Protein AF-A0A3B8I1X8-F1 (afdb_monomer_lite)

Radius of gyration: 19.41 Å; chains: 1; bounding box: 50×25×57 Å

Sequence (187 aa):
VLAAIVTFLIADREDEDAEEFRVRFIDQRFLSNPSVALAQATRETLRMGELARQAFENAIEYFYTREESLAKRGVKLEEIVNHLERQITDYVVTASEKQLSPEDSSQSHLILQSLNDIERIADLSENIIQGADYATEHQVVFSGEAEQELSRMIDLTRQTLESTLLALERKDKILAQKVMAYEERLD

pLDDT: mean 89.99, std 10.75, range [50.34, 98.38]

Structure (mmCIF, N/CA/C/O backbone):
data_AF-A0A3B8I1X8-F1
#
_entry.id   AF-A0A3B8I1X8-F1
#
loop_
_atom_site.group_PDB
_atom_site.id
_atom_site.type_symbol
_atom_site.label_atom_id
_atom_site.label_alt_id
_atom_site.label_comp_id
_atom_site.label_asym_id
_atom_site.label_entity_id
_atom_site.label_seq_id
_atom_site.pdbx_PDB_ins_code
_atom_site.Cartn_x
_atom_site.Cartn_y
_atom_site.Cartn_z
_atom_site.occupancy
_atom_site.B_iso_or_equiv
_atom_site.auth_seq_id
_atom_site.auth_comp_id
_atom_site.auth_asym_id
_atom_site.auth_atom_id
_atom_site.pdbx_PDB_model_num
ATOM 1 N N . VAL A 1 1 ? -23.020 -14.612 -32.860 1.00 65.06 1 VAL A N 1
ATOM 2 C CA . VAL A 1 1 ? -22.056 -15.396 -32.050 1.00 65.06 1 VAL A CA 1
ATOM 3 C C . VAL A 1 1 ? -20.954 -14.496 -31.497 1.00 65.06 1 VAL A C 1
ATOM 5 O O . VAL A 1 1 ? -20.962 -14.297 -30.297 1.00 65.06 1 VAL A O 1
ATOM 8 N N . LEU A 1 2 ? -20.119 -13.845 -32.323 1.00 50.34 2 LEU A N 1
ATOM 9 C CA . LEU A 1 2 ? -19.094 -12.886 -31.850 1.00 50.34 2 LEU A CA 1
ATOM 10 C C . LEU A 1 2 ? -19.652 -11.739 -30.990 1.00 50.34 2 LEU A C 1
ATOM 12 O O . LEU A 1 2 ? -19.122 -11.491 -29.920 1.00 50.34 2 LEU A O 1
ATOM 16 N N . ALA A 1 3 ? -20.760 -11.105 -31.394 1.00 60.03 3 ALA A N 1
ATOM 17 C CA . ALA A 1 3 ? -21.379 -10.039 -30.598 1.00 60.03 3 ALA A CA 1
ATOM 18 C C . ALA A 1 3 ? -21.826 -10.514 -29.201 1.00 60.03 3 ALA A C 1
ATOM 20 O O . ALA A 1 3 ? -21.576 -9.827 -28.228 1.00 60.03 3 ALA A O 1
ATOM 21 N N . ALA A 1 4 ? -22.400 -11.717 -29.084 1.00 72.94 4 ALA A N 1
ATOM 22 C CA . ALA A 1 4 ? -22.827 -12.270 -27.795 1.00 72.94 4 ALA A CA 1
ATOM 23 C C . ALA A 1 4 ? -21.640 -12.666 -26.899 1.00 72.94 4 ALA A C 1
ATOM 25 O O . ALA A 1 4 ? -21.708 -12.487 -25.691 1.00 72.94 4 ALA A O 1
ATOM 26 N N . ILE A 1 5 ? -20.546 -13.159 -27.493 1.00 69.00 5 ILE A N 1
ATOM 27 C CA . ILE A 1 5 ? -19.297 -13.463 -26.776 1.00 69.00 5 ILE A CA 1
ATOM 28 C C . ILE A 1 5 ? -18.652 -12.173 -26.259 1.00 69.00 5 ILE A C 1
ATOM 30 O O . ILE A 1 5 ? -18.224 -12.125 -25.115 1.00 69.00 5 ILE A O 1
ATOM 34 N N . VAL A 1 6 ? -18.626 -11.119 -27.079 1.00 64.25 6 VAL A N 1
ATOM 35 C CA . VAL A 1 6 ? -18.092 -9.807 -26.692 1.00 64.25 6 VAL A CA 1
ATOM 36 C C . VAL A 1 6 ? -18.944 -9.171 -25.592 1.00 64.25 6 VAL A C 1
ATOM 38 O O . VAL A 1 6 ? -18.384 -8.690 -24.617 1.00 64.25 6 VAL A O 1
ATOM 41 N N . THR A 1 7 ? -20.278 -9.218 -25.681 1.00 65.88 7 THR A N 1
ATOM 42 C CA . THR A 1 7 ? -21.153 -8.682 -24.621 1.00 65.88 7 THR A CA 1
ATOM 43 C C . THR A 1 7 ? -21.022 -9.457 -23.310 1.00 65.88 7 THR A C 1
ATOM 45 O O . THR A 1 7 ? -21.036 -8.845 -22.252 1.00 65.88 7 THR A O 1
ATOM 48 N N . PHE A 1 8 ? -20.851 -10.780 -23.367 1.00 67.62 8 PHE A N 1
ATOM 49 C CA . PHE A 1 8 ? -20.658 -11.604 -22.172 1.00 67.62 8 PHE A CA 1
ATOM 50 C C . PHE A 1 8 ? -19.290 -11.358 -21.514 1.00 67.62 8 PHE A C 1
ATOM 52 O O . PHE A 1 8 ? -19.220 -11.147 -20.312 1.00 67.62 8 PHE A O 1
ATOM 59 N N . LEU A 1 9 ? -18.212 -11.297 -22.307 1.00 54.44 9 LEU A N 1
ATOM 60 C CA . LEU A 1 9 ? -16.856 -11.037 -21.802 1.00 54.44 9 LEU A CA 1
ATOM 61 C C . LEU A 1 9 ? -16.665 -9.616 -21.256 1.00 54.44 9 LEU A C 1
ATOM 63 O O . LEU A 1 9 ? -15.842 -9.423 -20.368 1.00 54.44 9 LEU A O 1
ATOM 67 N N . ILE A 1 10 ? -17.367 -8.620 -21.808 1.00 59.97 10 ILE A N 1
ATOM 68 C CA . ILE A 1 10 ? -17.334 -7.248 -21.277 1.00 59.97 10 ILE A CA 1
ATOM 69 C C . ILE A 1 10 ? -18.105 -7.178 -19.955 1.00 59.97 10 ILE A C 1
ATOM 71 O O . ILE A 1 10 ? -17.591 -6.588 -19.013 1.00 59.97 10 ILE A O 1
ATOM 75 N N . ALA A 1 11 ? -19.272 -7.826 -19.861 1.00 55.22 11 ALA A N 1
ATOM 76 C CA . ALA A 1 11 ? -20.064 -7.851 -18.631 1.00 55.22 11 ALA A CA 1
ATOM 77 C C . ALA A 1 11 ? -19.327 -8.540 -17.467 1.00 55.22 11 ALA A C 1
ATOM 79 O O . ALA A 1 11 ? -19.244 -7.957 -16.394 1.00 55.22 11 ALA A O 1
ATOM 80 N N . ASP A 1 12 ? -18.710 -9.709 -17.693 1.00 57.41 12 ASP A N 1
ATOM 81 C CA . ASP A 1 12 ? -17.920 -10.399 -16.653 1.00 57.41 12 ASP A CA 1
ATOM 82 C C . ASP A 1 12 ? -16.756 -9.528 -16.141 1.00 57.41 12 ASP A C 1
ATOM 84 O O . ASP A 1 12 ? -16.473 -9.513 -14.947 1.00 57.41 12 ASP A O 1
ATOM 88 N N . ARG A 1 13 ? -16.096 -8.764 -17.027 1.00 60.72 13 ARG A N 1
ATOM 89 C CA . ARG A 1 13 ? -15.017 -7.843 -16.629 1.00 60.72 13 ARG A CA 1
ATOM 90 C C . ARG A 1 13 ? -15.531 -6.647 -15.835 1.00 60.72 13 ARG A C 1
ATOM 92 O O . ARG A 1 13 ? -14.915 -6.282 -14.845 1.00 60.72 13 ARG A O 1
ATOM 99 N N . GLU A 1 14 ? -16.644 -6.042 -16.248 1.00 60.94 14 GLU A N 1
ATOM 100 C CA . GLU A 1 14 ? -17.261 -4.936 -15.502 1.00 60.94 14 GLU A CA 1
ATOM 101 C C . GLU A 1 14 ? -17.723 -5.382 -14.103 1.00 60.94 14 GLU A C 1
ATOM 103 O O . GLU A 1 14 ? -17.582 -4.623 -13.142 1.00 60.94 14 GLU A O 1
ATOM 108 N N . ASP A 1 15 ? -18.214 -6.617 -13.969 1.00 62.50 15 ASP A N 1
ATOM 109 C CA . ASP A 1 15 ? -18.618 -7.200 -12.687 1.00 62.50 15 ASP A CA 1
ATOM 110 C C . ASP A 1 15 ? -17.412 -7.545 -11.788 1.00 62.50 15 ASP A C 1
ATOM 112 O O . ASP A 1 15 ? -17.445 -7.251 -10.590 1.00 62.50 15 ASP A O 1
ATOM 116 N N . GLU A 1 16 ? -16.330 -8.112 -12.339 1.00 63.78 16 GLU A N 1
ATOM 117 C CA . GLU A 1 16 ? -15.074 -8.347 -11.602 1.00 63.78 16 GLU A CA 1
ATOM 118 C C . GLU A 1 16 ? -14.455 -7.034 -11.111 1.00 63.78 16 GLU A C 1
ATOM 120 O O . GLU A 1 16 ? -14.082 -6.913 -9.941 1.00 63.78 16 GLU A O 1
ATOM 125 N N . ASP A 1 17 ? -14.410 -6.027 -11.982 1.00 63.78 17 ASP A N 1
ATOM 126 C CA . ASP A 1 17 ? -13.908 -4.701 -11.659 1.00 63.78 17 ASP A CA 1
ATOM 127 C C . ASP A 1 17 ? -14.746 -4.071 -10.538 1.00 63.78 17 ASP A C 1
ATOM 129 O O . ASP A 1 17 ? -14.198 -3.632 -9.525 1.00 63.78 17 ASP A O 1
ATOM 133 N N . ALA A 1 18 ? -16.077 -4.105 -10.651 1.00 64.50 18 ALA A N 1
ATOM 134 C CA . ALA A 1 18 ? -16.986 -3.591 -9.629 1.00 64.50 18 ALA A CA 1
ATOM 135 C C . ALA A 1 18 ? -16.853 -4.309 -8.271 1.00 64.50 18 ALA A C 1
ATOM 137 O O . ALA A 1 18 ? -17.056 -3.684 -7.227 1.00 64.50 18 ALA A O 1
ATOM 138 N N . GLU A 1 19 ? -16.513 -5.600 -8.257 1.00 72.69 19 GLU A N 1
ATOM 139 C CA . GLU A 1 19 ? -16.274 -6.372 -7.030 1.00 72.69 19 GLU A CA 1
ATOM 140 C C . GLU A 1 19 ? -14.941 -6.034 -6.343 1.00 72.69 19 GLU A C 1
ATOM 142 O O . GLU A 1 19 ? -14.809 -6.200 -5.125 1.00 72.69 19 GLU A O 1
ATOM 147 N N . GLU A 1 20 ? -13.939 -5.539 -7.070 1.00 75.81 20 GLU A N 1
ATOM 148 C CA . GLU A 1 20 ? -12.689 -5.073 -6.459 1.00 75.81 20 GLU A CA 1
ATOM 149 C C . GLU A 1 20 ? -12.861 -3.735 -5.729 1.00 75.81 20 GLU A C 1
ATOM 151 O O . GLU A 1 20 ? -12.327 -3.586 -4.622 1.00 75.81 20 GLU A O 1
ATOM 156 N N . PHE A 1 21 ? -13.669 -2.826 -6.294 1.00 83.19 21 PHE A N 1
ATOM 157 C CA . PHE A 1 21 ? -14.007 -1.521 -5.707 1.00 83.19 21 PHE A CA 1
ATOM 158 C C . PHE A 1 21 ? -14.839 -1.624 -4.420 1.00 83.19 21 PHE A C 1
ATOM 160 O O . PHE A 1 21 ? -14.838 -0.705 -3.608 1.00 83.19 21 PHE A O 1
ATOM 167 N N . ARG A 1 22 ? -15.561 -2.724 -4.192 1.00 85.12 22 ARG A N 1
ATOM 168 C CA . ARG A 1 22 ? -16.400 -2.880 -2.994 1.00 85.12 22 ARG A CA 1
ATOM 169 C C . ARG A 1 22 ? -15.580 -3.278 -1.779 1.00 85.12 22 ARG A C 1
ATOM 171 O O . ARG A 1 22 ? -14.741 -4.174 -1.860 1.00 85.12 22 ARG A O 1
ATOM 178 N N . VAL A 1 23 ? -15.900 -2.701 -0.622 1.00 90.19 23 VAL A N 1
ATOM 179 C CA . VAL A 1 23 ? -15.467 -3.259 0.667 1.00 90.19 23 VAL A CA 1
ATOM 180 C C . VAL A 1 23 ? -16.021 -4.673 0.858 1.00 90.19 23 VAL A C 1
ATOM 182 O O . VAL A 1 23 ? -17.188 -4.939 0.566 1.00 90.19 23 VAL A O 1
ATOM 185 N N . ARG A 1 24 ? -15.187 -5.591 1.358 1.00 92.62 24 ARG A N 1
ATOM 186 C CA . ARG A 1 24 ? -15.550 -7.014 1.512 1.00 92.62 24 ARG A CA 1
ATOM 187 C C . ARG A 1 24 ? -15.866 -7.407 2.949 1.00 92.62 24 ARG A C 1
ATOM 189 O O . ARG A 1 24 ? -16.636 -8.337 3.181 1.00 92.62 24 ARG A O 1
ATOM 196 N N . PHE A 1 25 ? -15.253 -6.737 3.918 1.00 92.88 25 PHE A N 1
ATOM 197 C CA . PHE A 1 25 ? -15.332 -7.086 5.335 1.00 92.88 25 PHE A CA 1
ATOM 198 C C . PHE A 1 25 ? -16.127 -6.083 6.166 1.00 92.88 25 PHE A C 1
ATOM 200 O O . PHE A 1 25 ? -16.565 -6.436 7.262 1.00 92.88 25 PHE A O 1
ATOM 207 N N . ILE A 1 26 ? -16.307 -4.862 5.663 1.00 93.62 26 ILE A N 1
ATOM 208 C CA . ILE A 1 26 ? -17.011 -3.783 6.356 1.00 93.62 26 ILE A CA 1
ATOM 209 C C . ILE A 1 26 ? -18.526 -3.947 6.229 1.00 93.62 26 ILE A C 1
ATOM 211 O O . ILE A 1 26 ? -19.069 -4.077 5.133 1.00 93.62 26 ILE A O 1
ATOM 215 N N . ASP A 1 27 ? -19.218 -3.866 7.365 1.00 92.75 27 ASP A N 1
ATOM 216 C CA . ASP A 1 27 ? -20.674 -3.834 7.438 1.00 92.75 27 ASP A CA 1
ATOM 217 C C . ASP A 1 27 ? -21.150 -2.734 8.402 1.00 92.75 27 ASP A C 1
ATOM 219 O O . ASP A 1 27 ? -20.817 -2.695 9.593 1.00 92.75 27 ASP A O 1
ATOM 223 N N . GLN A 1 28 ? -21.975 -1.834 7.863 1.00 92.44 28 GLN A N 1
ATOM 224 C CA . GLN A 1 28 ? -22.513 -0.650 8.541 1.00 92.44 28 GLN A CA 1
ATOM 225 C C . GLN A 1 28 ? -23.322 -0.992 9.803 1.00 92.44 28 GLN A C 1
ATOM 227 O O . GLN A 1 28 ? -23.413 -0.188 10.729 1.00 92.44 28 GLN A O 1
ATOM 232 N N . ARG A 1 29 ? -23.875 -2.208 9.898 1.00 93.00 29 ARG A N 1
ATOM 233 C CA . ARG A 1 29 ? -24.662 -2.657 11.060 1.00 93.00 29 ARG A CA 1
ATOM 234 C C . ARG A 1 29 ? -23.836 -2.779 12.340 1.00 93.00 29 ARG A C 1
ATOM 236 O O . ARG A 1 29 ? -24.410 -2.760 13.426 1.00 93.00 29 ARG A O 1
ATOM 243 N N . PHE A 1 30 ? -22.513 -2.897 12.229 1.00 92.56 30 PHE A N 1
ATOM 244 C CA . PHE A 1 30 ? -21.622 -3.034 13.381 1.00 92.56 30 PHE A CA 1
ATOM 245 C C . PHE A 1 30 ? -21.066 -1.706 13.899 1.00 92.56 30 PHE A C 1
ATOM 247 O O . PHE A 1 30 ? -20.400 -1.715 14.929 1.00 92.56 30 PHE A O 1
ATOM 254 N N . LEU A 1 31 ? -21.403 -0.564 13.284 1.00 92.38 31 LEU A N 1
ATOM 255 C CA . LEU A 1 31 ? -20.967 0.766 13.740 1.00 92.38 31 LEU A CA 1
ATOM 256 C C . LEU A 1 31 ? -21.345 1.078 15.197 1.00 92.38 31 LEU A C 1
ATOM 258 O O . LEU A 1 31 ? -20.689 1.874 15.862 1.00 92.38 31 LEU A O 1
ATOM 262 N N . SER A 1 32 ? -22.397 0.448 15.729 1.00 88.81 32 SER A N 1
ATOM 263 C CA . SER A 1 32 ? -22.779 0.597 17.137 1.00 88.81 32 SER A CA 1
ATOM 264 C C . SER A 1 32 ? -21.841 -0.118 18.119 1.00 88.81 32 SER A C 1
ATOM 266 O O . SER A 1 32 ? -21.985 0.072 19.324 1.00 88.81 32 SER A O 1
ATOM 268 N N . ASN A 1 33 ? -20.926 -0.959 17.631 1.00 93.44 33 ASN A N 1
ATOM 269 C CA . ASN A 1 33 ? -19.929 -1.680 18.417 1.00 93.44 33 ASN A CA 1
ATOM 270 C C . ASN A 1 33 ? -18.519 -1.352 17.885 1.00 93.44 33 ASN A C 1
ATOM 272 O O . ASN A 1 33 ? -18.053 -2.021 16.957 1.00 93.44 33 ASN A O 1
ATOM 276 N N . PRO A 1 34 ? -17.836 -0.348 18.467 1.00 92.44 34 PRO A N 1
ATOM 277 C CA . PRO A 1 34 ? -16.559 0.137 17.955 1.00 92.44 34 PRO A CA 1
ATOM 278 C C . PRO A 1 34 ? -15.488 -0.942 17.823 1.00 92.44 34 PRO A C 1
ATOM 280 O O . PRO A 1 34 ? -14.869 -1.044 16.770 1.00 92.44 34 PRO A O 1
ATOM 283 N N . SER A 1 35 ? -15.320 -1.816 18.816 1.00 93.50 35 SER A N 1
ATOM 284 C CA . SER A 1 35 ? -14.288 -2.857 18.761 1.00 93.50 35 SER A CA 1
ATOM 285 C C . SER A 1 35 ? -14.519 -3.845 17.604 1.00 93.50 35 SER A C 1
ATOM 287 O O . SER A 1 35 ? -13.570 -4.289 16.956 1.00 93.50 35 SER A O 1
ATOM 289 N N . VAL A 1 36 ? -15.782 -4.177 17.295 1.00 94.81 36 VAL A N 1
ATOM 290 C CA . VAL A 1 36 ? -16.124 -5.036 16.144 1.00 94.81 36 VAL A CA 1
ATOM 291 C C . VAL A 1 36 ? -15.934 -4.292 14.824 1.00 94.81 36 VAL A C 1
ATOM 293 O O . VAL A 1 36 ? -15.359 -4.856 13.892 1.00 94.81 36 VAL A O 1
ATOM 296 N N . ALA A 1 37 ? -16.372 -3.034 14.746 1.00 95.69 37 ALA A N 1
ATOM 297 C CA . ALA A 1 37 ? -16.181 -2.196 13.567 1.00 95.69 37 ALA A CA 1
ATOM 298 C C . ALA A 1 37 ? -14.686 -2.032 13.238 1.00 95.69 37 ALA A C 1
ATOM 300 O O . ALA A 1 37 ? -14.258 -2.301 12.118 1.00 95.69 37 ALA A O 1
ATOM 301 N N . LEU A 1 38 ? -13.853 -1.705 14.228 1.00 95.75 38 LEU A N 1
ATOM 302 C CA . LEU A 1 38 ? -12.409 -1.558 14.042 1.00 95.75 38 LEU A CA 1
ATOM 303 C C . LEU A 1 38 ? -11.737 -2.871 13.628 1.00 95.75 38 LEU A C 1
ATOM 305 O O . LEU A 1 38 ? -10.814 -2.852 12.818 1.00 95.75 38 LEU A O 1
ATOM 309 N N . ALA A 1 39 ? -12.211 -4.021 14.115 1.00 94.44 39 ALA A N 1
ATOM 310 C CA . ALA A 1 39 ? -11.724 -5.319 13.652 1.00 94.44 39 ALA A CA 1
ATOM 311 C C . ALA A 1 39 ? -12.081 -5.594 12.177 1.00 94.44 39 ALA A C 1
ATOM 313 O O . ALA A 1 39 ? -11.259 -6.153 11.448 1.00 94.44 39 ALA A O 1
ATOM 314 N N . GLN A 1 40 ? -13.274 -5.196 11.716 1.00 96.25 40 GLN A N 1
ATOM 315 C CA . GLN A 1 40 ? -13.645 -5.274 10.296 1.00 96.25 40 GLN A CA 1
ATOM 316 C C . GLN A 1 40 ? -12.791 -4.338 9.441 1.00 96.25 40 GLN A C 1
ATOM 318 O O . GLN A 1 40 ? -12.243 -4.776 8.430 1.00 96.25 40 GLN A O 1
ATOM 323 N N . ALA A 1 41 ? -12.611 -3.094 9.887 1.00 96.88 41 ALA A N 1
ATOM 324 C CA . ALA A 1 41 ? -11.761 -2.118 9.219 1.00 96.88 41 ALA A CA 1
ATOM 325 C C . ALA A 1 41 ? -10.318 -2.624 9.089 1.00 96.88 41 ALA A C 1
ATOM 327 O O . ALA A 1 41 ? -9.769 -2.583 7.999 1.00 96.88 41 ALA A O 1
ATOM 328 N N . THR A 1 42 ? -9.736 -3.218 10.140 1.00 95.69 42 THR A N 1
ATOM 329 C CA . THR A 1 42 ? -8.392 -3.826 10.068 1.00 95.69 42 THR A CA 1
ATOM 330 C C . THR A 1 42 ? -8.287 -4.892 8.973 1.00 95.69 42 THR A C 1
ATOM 332 O O . THR A 1 42 ? -7.287 -4.944 8.260 1.00 95.69 42 THR A O 1
ATOM 335 N N . ARG A 1 43 ? -9.306 -5.745 8.807 1.00 95.62 43 ARG A N 1
ATOM 336 C CA . ARG A 1 43 ? -9.305 -6.761 7.739 1.00 95.62 43 ARG A CA 1
ATOM 337 C C . ARG A 1 43 ? -9.381 -6.132 6.352 1.00 95.62 43 ARG A C 1
ATOM 339 O O . ARG A 1 43 ? -8.749 -6.632 5.426 1.00 95.62 43 ARG A O 1
ATOM 346 N N . GLU A 1 44 ? -10.141 -5.053 6.214 1.00 97.19 44 GLU A N 1
ATOM 347 C CA . GLU A 1 44 ? -10.239 -4.314 4.958 1.00 97.19 44 GLU A CA 1
ATOM 348 C C . GLU A 1 44 ? -8.935 -3.574 4.632 1.00 97.19 44 GLU A C 1
ATOM 350 O O . GLU A 1 44 ? -8.471 -3.643 3.498 1.00 97.19 44 GLU A O 1
ATOM 355 N N . THR A 1 45 ? -8.272 -2.984 5.630 1.00 97.06 45 THR A N 1
ATOM 356 C CA . THR A 1 45 ? -6.939 -2.378 5.491 1.00 97.06 45 THR A CA 1
ATOM 357 C C . THR A 1 45 ? -5.897 -3.396 5.027 1.00 97.06 45 THR A C 1
ATOM 359 O O . THR A 1 45 ? -5.106 -3.096 4.140 1.00 97.06 45 THR A O 1
ATOM 362 N N . LEU A 1 46 ? -5.914 -4.625 5.557 1.00 96.00 46 LEU A N 1
ATOM 363 C CA . LEU A 1 46 ? -5.018 -5.691 5.087 1.00 96.00 46 LEU A CA 1
ATOM 364 C C . LEU A 1 46 ? -5.268 -6.052 3.617 1.00 96.00 46 LEU A C 1
ATOM 366 O O . LEU A 1 46 ? -4.318 -6.269 2.868 1.00 96.00 46 LEU A O 1
ATOM 370 N N . ARG A 1 47 ? -6.536 -6.078 3.182 1.00 95.94 47 ARG A N 1
ATOM 371 C CA . ARG A 1 47 ? -6.872 -6.288 1.766 1.00 95.94 47 ARG A CA 1
ATOM 372 C C . ARG A 1 47 ? -6.370 -5.142 0.893 1.00 95.94 47 ARG A C 1
ATOM 374 O O . ARG A 1 47 ? -5.810 -5.404 -0.165 1.00 95.94 47 ARG A O 1
ATOM 381 N N . MET A 1 48 ? -6.567 -3.901 1.330 1.00 97.44 48 MET A N 1
ATOM 382 C CA . MET A 1 48 ? -6.056 -2.718 0.635 1.00 97.44 48 MET A CA 1
ATOM 383 C C . MET A 1 48 ? -4.527 -2.783 0.501 1.00 97.44 48 MET A C 1
ATOM 385 O O . MET A 1 48 ? -3.998 -2.533 -0.577 1.00 97.44 48 MET A O 1
ATOM 389 N N . GLY A 1 49 ? -3.825 -3.220 1.551 1.00 96.88 49 GLY A N 1
ATOM 390 C CA . GLY A 1 49 ? -2.377 -3.439 1.525 1.00 96.88 49 GLY A CA 1
ATOM 391 C C . GLY A 1 49 ? -1.933 -4.483 0.497 1.00 96.88 49 GLY A C 1
ATOM 392 O O . GLY A 1 49 ? -0.962 -4.271 -0.225 1.00 96.88 49 GLY A O 1
ATOM 393 N N . GLU A 1 50 ? -2.671 -5.585 0.367 1.00 96.31 50 GLU A N 1
ATOM 394 C CA . GLU A 1 50 ? -2.399 -6.596 -0.661 1.00 96.31 50 GLU A CA 1
ATOM 395 C C . GLU A 1 50 ? -2.649 -6.068 -2.085 1.00 96.31 50 GLU A C 1
ATOM 397 O O . GLU A 1 50 ? -1.902 -6.402 -3.003 1.00 96.31 50 GLU A O 1
ATOM 402 N N . LEU A 1 51 ? -3.652 -5.208 -2.284 1.00 96.62 51 LEU A N 1
ATOM 403 C CA . LEU A 1 51 ? -3.885 -4.544 -3.572 1.00 96.62 51 LEU A CA 1
ATOM 404 C C . LEU A 1 51 ? -2.756 -3.565 -3.922 1.00 96.62 51 LEU A C 1
ATOM 406 O O . LEU A 1 51 ? -2.293 -3.563 -5.061 1.00 96.62 51 LEU A O 1
ATOM 410 N N . ALA A 1 52 ? -2.246 -2.805 -2.950 1.00 97.25 52 ALA A N 1
ATOM 411 C CA . ALA A 1 52 ? -1.079 -1.945 -3.156 1.00 97.25 52 ALA A CA 1
ATOM 412 C C . ALA A 1 52 ? 0.190 -2.757 -3.477 1.00 97.25 52 ALA A C 1
ATOM 414 O O . ALA A 1 52 ? 0.961 -2.380 -4.357 1.00 97.25 52 ALA A O 1
ATOM 415 N N . ARG A 1 53 ? 0.380 -3.926 -2.845 1.00 97.31 53 ARG A N 1
ATOM 416 C CA . ARG A 1 53 ? 1.456 -4.865 -3.214 1.00 97.31 53 ARG A CA 1
ATOM 417 C C . ARG A 1 53 ? 1.319 -5.348 -4.657 1.00 97.31 53 ARG A C 1
ATOM 419 O O . ARG A 1 53 ? 2.310 -5.413 -5.376 1.00 97.31 53 ARG A O 1
ATOM 426 N N . GLN A 1 54 ? 0.102 -5.657 -5.102 1.00 97.19 54 GLN A N 1
ATOM 427 C CA . GLN A 1 54 ? -0.148 -6.010 -6.502 1.00 97.19 54 GLN A CA 1
ATOM 428 C C . GLN A 1 54 ? 0.118 -4.841 -7.454 1.00 97.19 54 GLN A C 1
ATOM 430 O O . GLN A 1 54 ? 0.646 -5.079 -8.538 1.00 97.19 54 GLN A O 1
ATOM 435 N N . ALA A 1 55 ? -0.204 -3.603 -7.062 1.00 97.94 55 ALA A N 1
ATOM 436 C CA . ALA A 1 55 ? 0.110 -2.406 -7.843 1.00 97.94 55 ALA A CA 1
ATOM 437 C C . ALA A 1 55 ? 1.624 -2.264 -8.043 1.00 97.94 55 ALA A C 1
ATOM 439 O O . ALA A 1 55 ? 2.071 -2.083 -9.176 1.00 97.94 55 ALA A O 1
ATOM 440 N N . PHE A 1 56 ? 2.401 -2.457 -6.973 1.00 98.31 56 PHE A N 1
ATOM 441 C CA . PHE A 1 56 ? 3.861 -2.455 -7.025 1.00 98.31 56 PHE A CA 1
ATOM 442 C C . PHE A 1 56 ? 4.402 -3.532 -7.972 1.00 98.31 56 PHE A C 1
ATOM 444 O O . PHE A 1 56 ? 5.130 -3.208 -8.907 1.00 98.31 56 PHE A O 1
ATOM 451 N N . GLU A 1 57 ? 4.010 -4.800 -7.807 1.00 98.12 57 GLU A N 1
ATOM 452 C CA . GLU A 1 57 ? 4.489 -5.878 -8.691 1.00 98.12 57 GLU A CA 1
ATOM 453 C C . GLU A 1 57 ? 4.105 -5.647 -10.157 1.00 98.12 57 GLU A C 1
ATOM 455 O O . GLU A 1 57 ? 4.927 -5.839 -11.050 1.00 98.12 57 GLU A O 1
ATOM 460 N N . ASN A 1 58 ? 2.878 -5.184 -10.410 1.00 98.38 58 ASN A N 1
ATOM 461 C CA . ASN A 1 58 ? 2.405 -4.853 -11.750 1.00 98.38 58 ASN A CA 1
ATOM 462 C C . ASN A 1 58 ? 3.228 -3.714 -12.378 1.00 98.38 58 ASN A C 1
ATOM 464 O O . ASN A 1 58 ? 3.572 -3.780 -13.557 1.00 98.38 58 ASN A O 1
ATOM 468 N N . ALA A 1 59 ? 3.568 -2.684 -11.599 1.00 98.38 59 ALA A N 1
ATOM 469 C CA . ALA A 1 59 ? 4.407 -1.582 -12.055 1.00 98.38 59 ALA A CA 1
ATOM 470 C C . ALA A 1 59 ? 5.835 -2.040 -12.383 1.00 98.38 59 ALA A C 1
ATOM 472 O O . ALA A 1 59 ? 6.386 -1.640 -13.409 1.00 98.38 59 ALA A O 1
ATOM 473 N N . ILE A 1 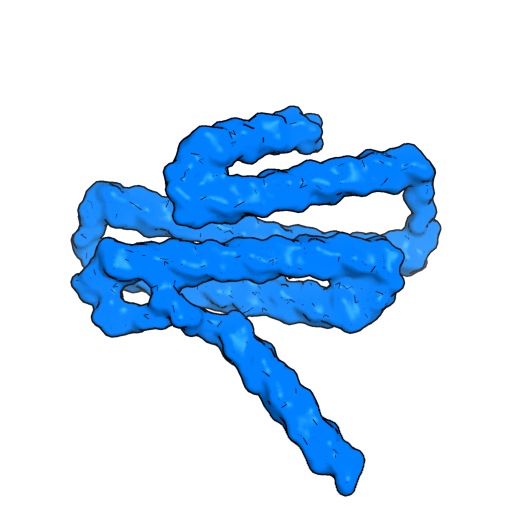60 ? 6.417 -2.924 -11.568 1.00 98.06 60 ILE A N 1
ATOM 474 C CA . ILE A 1 60 ? 7.725 -3.531 -11.847 1.00 98.06 60 ILE A CA 1
ATOM 475 C C . ILE A 1 60 ? 7.674 -4.404 -13.107 1.00 98.06 60 ILE A C 1
ATOM 477 O O . ILE A 1 60 ? 8.567 -4.331 -13.951 1.00 98.06 60 ILE A O 1
ATOM 481 N N . GLU A 1 61 ? 6.625 -5.205 -13.282 1.00 98.06 61 GLU A N 1
ATOM 482 C CA . GLU A 1 61 ? 6.458 -6.020 -14.486 1.00 98.06 61 GLU A CA 1
ATOM 483 C C . GLU A 1 61 ? 6.322 -5.140 -15.735 1.00 98.06 61 GLU A C 1
ATOM 485 O O . GLU A 1 61 ? 6.988 -5.390 -16.745 1.00 98.06 61 GLU A O 1
ATOM 490 N N . TYR A 1 62 ? 5.550 -4.053 -15.656 1.00 98.12 62 TYR A N 1
ATOM 491 C CA . TYR A 1 62 ? 5.479 -3.052 -16.718 1.00 98.12 62 TYR A CA 1
ATOM 492 C C . TYR A 1 62 ? 6.849 -2.422 -16.994 1.00 98.12 62 TYR A C 1
ATOM 494 O O . TYR A 1 62 ? 7.240 -2.291 -18.159 1.00 98.12 62 TYR A O 1
ATOM 502 N N . PHE A 1 63 ? 7.612 -2.109 -15.938 1.00 95.94 63 PHE A N 1
ATOM 503 C CA . PHE A 1 63 ? 8.965 -1.557 -16.015 1.00 95.94 63 PHE A CA 1
ATOM 504 C C . PHE A 1 63 ? 9.960 -2.471 -16.758 1.00 95.94 63 PHE A C 1
ATOM 506 O O . PHE A 1 63 ? 10.920 -1.957 -17.339 1.00 95.94 63 PHE A O 1
ATOM 513 N N . TYR A 1 64 ? 9.711 -3.770 -16.887 1.00 94.19 64 TYR A N 1
ATOM 514 C CA . TYR A 1 64 ? 10.560 -4.644 -17.706 1.00 94.19 64 TYR A CA 1
ATOM 515 C C . TYR A 1 64 ? 9.952 -5.027 -19.056 1.00 94.19 64 TYR A C 1
ATOM 517 O O . TYR A 1 64 ? 10.676 -5.152 -20.043 1.00 94.19 64 TYR A O 1
ATOM 525 N N . THR A 1 65 ? 8.637 -5.221 -19.119 1.00 95.88 65 THR A N 1
ATOM 526 C CA . THR A 1 65 ? 7.970 -5.807 -20.294 1.00 95.88 65 THR A CA 1
ATOM 527 C C . THR A 1 65 ? 7.412 -4.774 -21.265 1.00 95.88 65 THR A C 1
ATOM 529 O O . THR A 1 65 ? 7.286 -5.078 -22.451 1.00 95.88 65 THR A O 1
ATOM 532 N N . ARG A 1 66 ? 7.075 -3.570 -20.777 1.00 95.19 66 ARG A N 1
ATOM 533 C CA . ARG A 1 66 ? 6.324 -2.538 -21.520 1.00 95.19 66 ARG A CA 1
ATOM 534 C C . ARG A 1 66 ? 4.972 -3.041 -22.042 1.00 95.19 66 ARG A C 1
ATOM 536 O O . ARG A 1 66 ? 4.470 -2.552 -23.052 1.00 95.19 66 ARG A O 1
ATOM 543 N N . GLU A 1 67 ? 4.375 -4.041 -21.394 1.00 97.12 67 GLU A N 1
ATOM 544 C CA . GLU A 1 67 ? 3.059 -4.517 -21.805 1.00 97.12 67 GLU A CA 1
ATOM 545 C C . GLU A 1 67 ? 1.974 -3.510 -21.391 1.00 97.12 67 GLU A C 1
ATOM 547 O O . GLU A 1 67 ? 1.627 -3.388 -20.222 1.00 97.12 67 GLU A O 1
ATOM 552 N N . GLU A 1 68 ? 1.390 -2.813 -22.366 1.00 94.94 68 GLU A N 1
ATOM 553 C CA . GLU A 1 68 ? 0.335 -1.793 -22.192 1.00 94.94 68 GLU A CA 1
ATOM 554 C C . GLU A 1 68 ? -0.872 -2.237 -21.341 1.00 94.94 68 GLU A C 1
ATOM 556 O O . GLU A 1 68 ? -1.586 -1.416 -20.761 1.00 94.94 68 GLU A O 1
ATOM 561 N N . SER A 1 69 ? -1.147 -3.544 -21.275 1.00 96.19 69 SER A N 1
ATOM 562 C CA . SER A 1 69 ? -2.205 -4.093 -20.420 1.00 96.19 69 SER A CA 1
ATOM 563 C C . SER A 1 69 ? -1.905 -3.863 -18.929 1.00 96.19 69 SER A C 1
ATOM 565 O O . SER A 1 69 ? -2.825 -3.574 -18.160 1.00 96.19 69 SER A O 1
ATOM 567 N N . LEU A 1 70 ? -0.626 -3.911 -18.540 1.00 97.19 70 LEU A N 1
ATOM 568 C CA . LEU A 1 70 ? -0.151 -3.697 -17.176 1.00 97.19 70 LEU A CA 1
ATOM 569 C C . LEU A 1 70 ? -0.236 -2.221 -16.788 1.00 97.19 70 LEU A C 1
ATOM 571 O O . LEU A 1 70 ? -0.645 -1.929 -15.671 1.00 97.19 70 LEU A O 1
ATOM 575 N N . ALA A 1 71 ? 0.051 -1.284 -17.699 1.00 96.19 71 ALA A N 1
ATOM 576 C CA . ALA A 1 71 ? -0.130 0.145 -17.425 1.00 96.19 71 ALA A CA 1
ATOM 577 C C . ALA A 1 71 ? -1.589 0.459 -17.049 1.00 96.19 71 ALA A C 1
ATOM 579 O O . ALA A 1 71 ? -1.864 1.048 -16.004 1.00 96.19 71 ALA A O 1
ATOM 580 N N . LYS A 1 72 ? -2.543 -0.041 -17.847 1.00 95.88 72 LYS A N 1
ATOM 581 C CA . LYS A 1 72 ? -3.984 0.114 -17.573 1.00 95.88 72 LYS A CA 1
ATOM 582 C C . LYS A 1 72 ? -4.400 -0.536 -16.258 1.00 95.88 72 LYS A C 1
ATOM 584 O O . LYS A 1 72 ? -5.200 0.030 -15.518 1.00 95.88 72 LYS A O 1
ATOM 589 N N . ARG A 1 73 ? -3.863 -1.724 -15.967 1.00 95.94 73 ARG A N 1
ATOM 590 C CA . ARG A 1 73 ? -4.109 -2.411 -14.698 1.00 95.94 73 ARG A CA 1
ATOM 591 C C . ARG A 1 73 ? -3.548 -1.628 -13.510 1.00 95.94 73 ARG A C 1
ATOM 593 O O . ARG A 1 73 ? -4.202 -1.592 -12.477 1.00 95.94 73 ARG A O 1
ATOM 600 N N . GLY A 1 74 ? -2.385 -0.998 -13.660 1.00 96.62 74 GLY A N 1
ATOM 601 C CA . GLY A 1 74 ? -1.759 -0.171 -12.629 1.00 96.62 74 GLY A CA 1
ATOM 602 C C . GLY A 1 74 ? -2.632 1.015 -12.234 1.00 96.62 74 GLY A C 1
ATOM 603 O O . GLY A 1 74 ? -2.943 1.158 -11.057 1.00 96.62 74 GLY A O 1
ATOM 604 N N . VAL A 1 75 ? -3.120 1.775 -13.222 1.00 95.56 75 VAL A N 1
ATOM 605 C CA . VAL A 1 75 ? -4.071 2.883 -12.999 1.00 95.56 75 VAL A CA 1
ATOM 606 C C . VAL A 1 75 ? -5.326 2.388 -12.280 1.00 95.56 75 VAL A C 1
ATOM 608 O O . VAL A 1 75 ? -5.749 2.961 -11.285 1.00 95.56 75 VAL A O 1
ATOM 611 N N . LYS A 1 76 ? -5.895 1.262 -12.723 1.00 95.56 76 LYS A N 1
ATOM 612 C CA . LYS A 1 76 ? -7.079 0.692 -12.073 1.00 95.56 76 LYS A CA 1
ATOM 613 C C . LYS A 1 76 ? -6.816 0.277 -10.617 1.00 95.56 76 LYS A C 1
ATOM 615 O O . LYS A 1 76 ? -7.683 0.452 -9.765 1.00 95.56 76 LYS A O 1
ATOM 620 N N . LEU A 1 77 ? -5.651 -0.301 -10.324 1.00 96.25 77 LEU A N 1
ATOM 621 C CA . LEU A 1 77 ? -5.279 -0.684 -8.959 1.00 96.25 77 LEU A CA 1
ATOM 622 C C . LEU A 1 77 ? -5.137 0.543 -8.050 1.00 96.25 77 LEU A C 1
ATOM 624 O O . LEU A 1 77 ? -5.612 0.488 -6.918 1.00 96.25 77 LEU A O 1
ATOM 628 N N . GLU A 1 78 ? -4.547 1.635 -8.544 1.00 96.75 78 GLU A N 1
ATOM 629 C CA . GLU A 1 78 ? -4.494 2.925 -7.840 1.00 96.75 78 GLU A CA 1
ATOM 630 C C . GLU A 1 78 ? -5.907 3.424 -7.513 1.00 96.75 78 GLU A C 1
ATOM 632 O O . GLU A 1 78 ? -6.218 3.663 -6.343 1.00 96.75 78 GLU A O 1
ATOM 637 N N . GLU A 1 79 ? -6.808 3.435 -8.502 1.00 96.31 79 GLU A N 1
ATOM 638 C CA . GLU A 1 79 ? -8.182 3.911 -8.322 1.00 96.31 79 GLU A CA 1
ATOM 639 C C . GLU A 1 79 ? -8.945 3.084 -7.276 1.00 96.31 79 GLU A C 1
ATOM 641 O O . GLU A 1 79 ? -9.687 3.632 -6.451 1.00 96.31 79 GLU A O 1
ATOM 646 N N . ILE A 1 80 ? -8.761 1.757 -7.286 1.00 96.19 80 ILE A N 1
ATOM 647 C CA . ILE A 1 80 ? -9.356 0.853 -6.296 1.00 96.19 80 ILE A CA 1
ATOM 648 C C . ILE A 1 80 ? -8.795 1.152 -4.904 1.00 96.19 80 ILE A C 1
ATOM 650 O O . ILE A 1 80 ? -9.570 1.280 -3.955 1.00 96.19 80 ILE A O 1
ATOM 654 N N . VAL A 1 81 ? -7.471 1.261 -4.758 1.00 97.62 81 VAL A N 1
ATOM 655 C CA . VAL A 1 81 ? -6.826 1.539 -3.465 1.00 97.62 81 VAL A CA 1
ATOM 656 C C . VAL A 1 81 ? -7.316 2.876 -2.905 1.00 97.62 81 VAL A C 1
ATOM 658 O O . VAL A 1 81 ? -7.761 2.919 -1.758 1.00 97.62 81 VAL A O 1
ATOM 661 N N . ASN A 1 82 ? -7.364 3.920 -3.731 1.00 97.25 82 ASN A N 1
ATOM 662 C CA . ASN A 1 82 ? -7.929 5.225 -3.389 1.00 97.25 82 ASN A CA 1
ATOM 663 C C . ASN A 1 82 ? -9.396 5.159 -2.964 1.00 97.25 82 ASN A C 1
ATOM 665 O O . ASN A 1 82 ? -9.832 5.850 -2.042 1.00 97.25 82 ASN A O 1
ATOM 669 N N . HIS A 1 83 ? -10.200 4.350 -3.650 1.00 96.62 83 HIS A N 1
ATOM 670 C CA . HIS A 1 83 ? -11.598 4.182 -3.282 1.00 96.62 83 HIS A CA 1
ATOM 671 C C . HIS A 1 83 ? -11.744 3.514 -1.909 1.00 96.62 83 HIS A C 1
ATOM 673 O O . HIS A 1 83 ? -12.553 3.952 -1.087 1.00 96.62 83 HIS A O 1
ATOM 679 N N . LEU A 1 84 ? -10.954 2.470 -1.651 1.00 97.56 84 LEU A N 1
ATOM 680 C CA . LEU A 1 84 ? -10.969 1.754 -0.380 1.00 97.56 84 LEU A CA 1
ATOM 681 C C . LEU A 1 84 ? -10.450 2.611 0.770 1.00 97.56 84 LEU A C 1
ATOM 683 O O . LEU A 1 84 ? -11.053 2.571 1.839 1.00 97.56 84 LEU A O 1
ATOM 687 N N . GLU A 1 85 ? -9.412 3.418 0.546 1.00 98.12 85 GLU A N 1
ATOM 688 C CA . GLU A 1 85 ? -8.917 4.413 1.505 1.00 98.12 85 GLU A CA 1
ATOM 689 C C . GLU A 1 85 ? -10.079 5.251 2.048 1.00 98.12 85 GLU A C 1
ATOM 691 O O . GLU A 1 85 ? -10.358 5.220 3.248 1.00 98.12 85 GLU A O 1
ATOM 696 N N . ARG A 1 86 ? -10.852 5.875 1.151 1.00 97.75 86 ARG A N 1
ATOM 697 C CA . ARG A 1 86 ? -11.999 6.714 1.523 1.00 97.75 86 ARG A CA 1
ATOM 698 C C . ARG A 1 86 ? -13.071 5.929 2.271 1.00 97.75 86 ARG A C 1
ATOM 700 O O . ARG A 1 86 ? -13.534 6.371 3.320 1.00 97.75 86 ARG A O 1
ATOM 707 N N . GLN A 1 87 ? -13.459 4.753 1.767 1.00 97.50 87 GLN A N 1
ATOM 708 C CA . GLN A 1 87 ? -14.518 3.952 2.393 1.00 97.50 87 GLN A CA 1
ATOM 709 C C . GLN A 1 87 ? -14.139 3.460 3.794 1.00 97.50 87 GLN A C 1
ATOM 711 O O . GLN A 1 87 ? -14.982 3.452 4.697 1.00 97.50 87 GLN A O 1
ATOM 716 N N . ILE A 1 88 ? -12.886 3.044 3.991 1.00 98.06 88 ILE A N 1
ATOM 717 C CA . ILE A 1 88 ? -12.407 2.583 5.295 1.00 98.06 88 ILE A CA 1
ATOM 718 C C . ILE A 1 88 ? -12.254 3.780 6.240 1.00 98.06 88 ILE A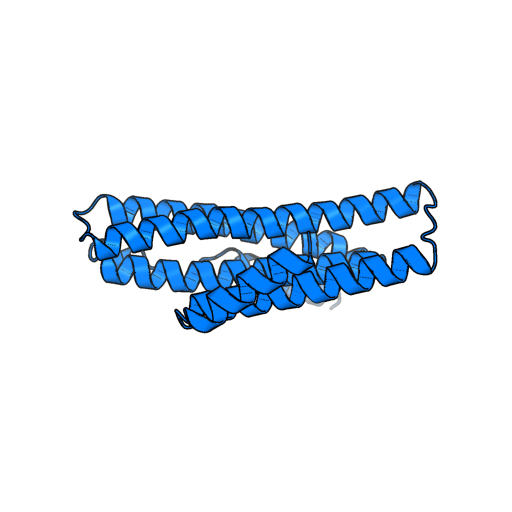 C 1
ATOM 720 O O . ILE A 1 88 ? -12.685 3.684 7.391 1.00 98.06 88 ILE A O 1
ATOM 724 N N . THR A 1 89 ? -11.716 4.909 5.766 1.00 98.00 89 THR A N 1
ATOM 725 C CA . THR A 1 89 ? -11.606 6.155 6.538 1.00 98.00 89 THR A CA 1
ATOM 726 C C . THR A 1 89 ? -12.975 6.602 7.053 1.00 98.00 89 THR A C 1
ATOM 728 O O . THR A 1 89 ? -13.144 6.759 8.265 1.00 98.00 89 THR A O 1
ATOM 731 N N . ASP A 1 90 ? -13.980 6.707 6.180 1.00 97.12 90 ASP A N 1
ATOM 732 C CA . ASP A 1 90 ? -15.346 7.093 6.558 1.00 97.12 90 ASP A CA 1
ATOM 733 C C . ASP A 1 90 ? -15.938 6.144 7.609 1.00 97.12 90 ASP A C 1
ATOM 735 O O . ASP A 1 90 ? -16.543 6.576 8.598 1.00 97.12 90 ASP A O 1
ATOM 739 N N . TYR A 1 91 ? -15.738 4.835 7.434 1.00 97.12 91 TYR A N 1
ATOM 740 C CA . TYR A 1 91 ? -16.229 3.828 8.368 1.00 97.12 91 TYR A CA 1
ATOM 741 C C . TYR A 1 91 ? -15.559 3.930 9.746 1.00 97.12 91 TYR A C 1
ATOM 743 O O . TYR A 1 91 ? -16.244 3.886 10.771 1.00 97.12 91 TYR A O 1
ATOM 751 N N . VAL A 1 92 ? -14.234 4.111 9.793 1.00 96.75 92 VAL A N 1
ATOM 752 C CA . VAL A 1 92 ? -13.473 4.253 11.045 1.00 96.75 92 VAL A CA 1
ATOM 753 C C . VAL A 1 92 ? -13.831 5.551 11.762 1.00 96.75 92 VAL A C 1
ATOM 755 O O . VAL A 1 92 ? -14.026 5.534 12.979 1.00 96.75 92 VAL A O 1
ATOM 758 N N . VAL A 1 93 ? -13.971 6.663 11.036 1.00 95.69 93 VAL A N 1
ATOM 759 C CA . VAL A 1 93 ? -14.403 7.950 11.603 1.00 95.69 93 VAL A CA 1
ATOM 760 C C . VAL A 1 93 ? -15.802 7.821 12.202 1.00 95.69 93 VAL A C 1
ATOM 762 O O . VAL A 1 93 ? -16.002 8.189 13.359 1.00 95.69 93 VAL A O 1
ATOM 765 N N . THR A 1 94 ? -16.739 7.205 11.476 1.00 95.38 94 THR A N 1
ATOM 766 C CA . THR A 1 94 ? -18.114 6.990 11.959 1.00 95.38 94 THR A CA 1
ATOM 767 C C . THR A 1 94 ? -18.145 6.090 13.199 1.00 95.38 94 THR A C 1
ATOM 769 O O . THR A 1 94 ? -18.844 6.380 14.171 1.00 95.38 94 THR A O 1
ATOM 772 N N . ALA A 1 95 ? -17.355 5.011 13.221 1.00 93.56 95 ALA A N 1
ATOM 773 C CA . ALA A 1 95 ? -17.228 4.148 14.398 1.00 93.56 95 ALA A CA 1
ATOM 774 C C . ALA A 1 95 ? -16.634 4.897 15.609 1.00 93.56 95 ALA A C 1
ATOM 776 O O . ALA A 1 95 ? -16.979 4.599 16.756 1.00 93.56 95 ALA A O 1
ATOM 777 N N . SER A 1 96 ? -15.782 5.894 15.350 1.00 90.12 96 SER A N 1
ATOM 778 C CA . SER A 1 96 ? -15.117 6.725 16.360 1.00 90.12 96 SER A CA 1
ATOM 779 C C . SER A 1 96 ? -15.997 7.840 16.935 1.00 90.12 96 SER A C 1
ATOM 781 O O . SER A 1 96 ? -15.618 8.452 17.930 1.00 90.12 96 SER A O 1
ATOM 783 N N . GLU A 1 97 ? -17.187 8.097 16.377 1.00 90.00 97 GLU A N 1
ATOM 784 C CA . GLU A 1 97 ? -18.167 9.024 16.973 1.00 90.00 97 GLU A CA 1
ATOM 785 C C . GLU A 1 97 ? -18.734 8.504 18.304 1.00 90.00 97 GLU A C 1
ATOM 787 O O . GLU A 1 97 ? -19.301 9.255 19.105 1.00 90.00 97 GLU A O 1
ATOM 792 N N . LYS A 1 98 ? -18.619 7.195 18.550 1.00 83.88 98 LYS A N 1
ATOM 793 C CA . LYS A 1 98 ? -18.948 6.579 19.836 1.00 83.88 98 LYS A CA 1
ATOM 794 C C . LYS A 1 98 ? -17.776 6.711 20.803 1.00 83.88 98 LYS A C 1
ATOM 796 O O . LYS A 1 98 ? -16.628 6.871 20.412 1.00 83.88 98 LYS A O 1
ATOM 801 N N . GLN A 1 99 ? -18.067 6.595 22.098 1.00 87.75 99 GLN A N 1
ATOM 802 C CA . GLN A 1 99 ? -17.024 6.581 23.119 1.00 87.75 99 GLN A CA 1
ATOM 803 C C . GLN A 1 99 ? -16.105 5.369 22.900 1.00 87.75 99 GLN A C 1
ATOM 805 O O . GLN A 1 99 ? -16.512 4.233 23.144 1.00 87.75 99 GLN A O 1
ATOM 810 N N . LEU A 1 100 ? -14.879 5.620 22.443 1.00 91.75 100 LEU A N 1
ATOM 811 C CA . LEU A 1 100 ? -13.847 4.598 22.303 1.00 91.75 100 LEU A CA 1
ATOM 812 C C . LEU A 1 100 ? -13.168 4.331 23.648 1.00 91.75 100 LEU A C 1
ATOM 814 O O . LEU A 1 100 ? -12.983 5.247 24.458 1.00 91.75 100 LEU A O 1
ATOM 818 N N . SER A 1 101 ? -12.763 3.081 23.872 1.00 94.75 101 SER A N 1
ATOM 819 C CA . SER A 1 101 ? -11.762 2.785 24.897 1.00 94.75 101 SER A CA 1
ATOM 820 C C . SER A 1 101 ? -10.385 3.313 24.453 1.00 94.75 101 SER A C 1
ATOM 822 O O . SER A 1 101 ? -10.187 3.602 23.268 1.00 94.75 101 SER A O 1
ATOM 824 N N . PRO A 1 102 ? -9.404 3.436 25.365 1.00 94.38 102 PRO A N 1
ATOM 825 C CA . PRO A 1 102 ? -8.031 3.780 24.991 1.00 94.38 102 PRO A CA 1
ATOM 826 C C . PRO A 1 102 ? -7.435 2.832 23.938 1.00 94.38 102 PRO A C 1
ATOM 828 O O . PRO A 1 102 ? -6.732 3.271 23.030 1.00 94.38 102 PRO A O 1
ATOM 831 N N . GLU A 1 103 ? -7.742 1.538 24.033 1.00 93.31 103 GLU A N 1
ATOM 832 C CA . GLU A 1 103 ? -7.291 0.514 23.088 1.00 93.31 103 GLU A CA 1
ATOM 833 C C . GLU A 1 103 ? -7.929 0.703 21.707 1.00 93.31 103 GLU A C 1
ATOM 835 O O . GLU A 1 103 ? -7.214 0.726 20.705 1.00 93.31 103 GLU A O 1
ATOM 840 N N . ASP A 1 104 ? -9.250 0.902 21.656 1.00 93.62 104 ASP A N 1
ATOM 841 C CA . ASP A 1 104 ? -9.980 1.136 20.406 1.00 93.62 104 ASP A CA 1
ATOM 842 C C . ASP A 1 104 ? -9.530 2.444 19.734 1.00 93.62 104 ASP A C 1
ATOM 844 O O . ASP A 1 104 ? -9.337 2.485 18.521 1.00 93.62 104 ASP A O 1
ATOM 848 N N . SER A 1 105 ? -9.268 3.496 20.514 1.00 95.00 105 SER A N 1
ATOM 849 C CA . SER A 1 105 ? -8.712 4.755 20.002 1.00 95.00 105 SER A CA 1
ATOM 850 C C . SER A 1 105 ? -7.308 4.576 19.420 1.00 95.00 105 SER A C 1
ATOM 852 O O . SER A 1 105 ? -6.998 5.127 18.366 1.00 95.00 105 SER A O 1
ATOM 854 N N . SER A 1 106 ? -6.445 3.783 20.059 1.00 93.62 106 SER A N 1
ATOM 855 C CA . SER A 1 106 ? -5.127 3.480 19.492 1.00 93.62 106 SER A CA 1
ATOM 856 C C . SER A 1 106 ? -5.241 2.674 18.197 1.00 93.62 106 SER A C 1
ATOM 858 O O . SER A 1 106 ? -4.454 2.888 17.274 1.00 93.62 106 SER A O 1
ATOM 860 N N . GLN A 1 107 ? -6.197 1.745 18.120 1.00 93.50 107 GLN A N 1
ATOM 861 C CA . GLN A 1 107 ? -6.423 0.936 16.927 1.00 93.50 107 GLN A CA 1
ATOM 862 C C . GLN A 1 107 ? -6.988 1.770 15.771 1.00 93.50 107 GLN A C 1
ATOM 864 O O . GLN A 1 107 ? -6.527 1.606 14.644 1.00 93.50 107 GLN A O 1
ATOM 869 N N . SER A 1 108 ? -7.934 2.679 16.026 1.00 95.75 108 SER A N 1
ATOM 870 C CA . SER A 1 108 ? -8.472 3.571 14.992 1.00 95.75 108 SER A CA 1
ATOM 871 C C . SER A 1 108 ? -7.378 4.458 14.395 1.00 95.75 108 SER A C 1
ATOM 873 O O . SER A 1 108 ? -7.280 4.567 13.176 1.00 95.75 108 SER A O 1
ATOM 875 N N . HIS A 1 109 ? -6.504 5.023 15.235 1.00 94.81 109 HIS A N 1
ATOM 876 C CA . HIS A 1 109 ? -5.363 5.814 14.773 1.00 94.81 109 HIS A CA 1
ATOM 877 C C . HIS A 1 109 ? -4.394 5.000 13.910 1.00 94.81 109 HIS A C 1
ATOM 879 O O . HIS A 1 109 ? -3.998 5.470 12.846 1.00 94.81 109 HIS A O 1
ATOM 885 N N . LEU A 1 110 ? -4.054 3.777 14.332 1.00 92.88 110 LEU A N 1
ATOM 886 C CA . LEU A 1 110 ? -3.171 2.901 13.560 1.00 92.88 110 LEU A CA 1
ATOM 887 C C . LEU A 1 110 ? -3.756 2.572 12.181 1.00 92.88 110 LEU A C 1
ATOM 889 O O . LEU A 1 110 ? -3.025 2.573 11.193 1.00 92.88 110 LEU A O 1
ATOM 893 N N . ILE A 1 111 ? -5.064 2.303 12.112 1.00 95.69 111 ILE A N 1
ATOM 894 C CA . ILE A 1 111 ? -5.748 2.035 10.844 1.00 95.69 111 ILE A CA 1
ATOM 895 C C . ILE A 1 111 ? -5.635 3.251 9.926 1.00 95.69 111 ILE A C 1
ATOM 897 O O . ILE A 1 111 ? -5.135 3.105 8.818 1.00 95.69 111 ILE A O 1
ATOM 901 N N . LEU A 1 112 ? -6.036 4.439 10.390 1.00 96.69 112 LEU A N 1
ATOM 902 C CA . LEU A 1 112 ? -6.032 5.655 9.567 1.00 96.69 112 LEU A CA 1
ATOM 903 C C . LEU A 1 112 ? -4.635 6.006 9.039 1.00 96.69 112 LEU A C 1
ATOM 905 O O . LEU A 1 112 ? -4.502 6.389 7.883 1.00 96.69 112 LEU A O 1
ATOM 909 N N . GLN A 1 113 ? -3.594 5.831 9.857 1.00 95.44 113 GLN A N 1
ATOM 910 C CA . GLN A 1 113 ? -2.218 6.025 9.402 1.00 95.44 113 GLN A CA 1
ATOM 911 C C . GLN A 1 113 ? -1.833 4.999 8.327 1.00 95.44 113 GLN A C 1
ATOM 913 O O . GLN A 1 113 ? -1.328 5.374 7.273 1.00 95.44 113 GLN A O 1
ATOM 918 N N . SER A 1 114 ? -2.143 3.720 8.561 1.00 95.19 114 SER A N 1
ATOM 919 C CA . SER A 1 114 ? -1.831 2.648 7.608 1.00 95.19 114 SER A CA 1
ATOM 920 C C . SER A 1 114 ? -2.523 2.854 6.259 1.00 95.19 114 SER A C 1
ATOM 922 O O . SER A 1 114 ? -1.943 2.532 5.232 1.00 95.19 114 SER A O 1
ATOM 924 N N . LEU A 1 115 ? -3.752 3.384 6.241 1.00 97.44 115 LEU A N 1
ATOM 925 C CA . LEU A 1 115 ? -4.471 3.671 4.995 1.00 97.44 115 LEU A CA 1
ATOM 926 C C . LEU A 1 115 ? -3.710 4.669 4.119 1.00 97.44 115 LEU A C 1
ATOM 928 O O . LEU A 1 115 ? -3.546 4.416 2.929 1.00 97.44 115 LEU A O 1
ATOM 932 N N . ASN A 1 116 ? -3.207 5.755 4.712 1.00 95.50 116 ASN A N 1
ATOM 933 C CA . ASN A 1 116 ? -2.431 6.756 3.983 1.00 95.50 116 ASN A CA 1
ATOM 934 C C . ASN A 1 116 ? -1.104 6.184 3.464 1.00 95.50 116 ASN A C 1
ATOM 936 O O . ASN A 1 116 ? -0.750 6.402 2.310 1.00 95.50 116 ASN A O 1
ATOM 940 N N . ASP A 1 117 ? -0.403 5.401 4.289 1.00 95.75 117 ASP A N 1
ATOM 941 C CA . ASP A 1 117 ? 0.853 4.766 3.883 1.00 95.75 117 ASP A CA 1
ATOM 942 C C . ASP A 1 117 ? 0.637 3.764 2.729 1.00 95.75 117 ASP A C 1
ATOM 944 O O . ASP A 1 117 ? 1.441 3.697 1.800 1.00 95.75 117 ASP A O 1
ATOM 948 N N . ILE A 1 118 ? -0.466 3.006 2.754 1.00 97.31 118 ILE A N 1
ATOM 949 C CA . ILE A 1 118 ? -0.821 2.043 1.701 1.00 97.31 118 ILE A CA 1
ATOM 950 C C . ILE A 1 118 ? -1.220 2.748 0.399 1.00 97.31 118 ILE A C 1
ATOM 952 O O . ILE A 1 118 ? -0.800 2.315 -0.673 1.00 97.31 118 ILE A O 1
ATOM 956 N N . GLU A 1 119 ? -2.015 3.817 0.474 1.00 97.38 119 GLU A N 1
ATOM 957 C CA . GLU A 1 119 ? -2.393 4.618 -0.698 1.00 97.38 119 GLU A CA 1
ATOM 958 C C . GLU A 1 119 ? -1.156 5.195 -1.389 1.00 97.38 119 GLU A C 1
ATOM 960 O O . GLU A 1 119 ? -0.974 5.008 -2.591 1.00 97.38 119 GLU A O 1
ATOM 965 N N . ARG A 1 120 ? -0.215 5.726 -0.606 1.00 97.50 120 ARG A N 1
ATOM 966 C CA . ARG A 1 120 ? 1.051 6.238 -1.125 1.00 97.50 120 ARG A CA 1
ATOM 967 C C . ARG A 1 120 ? 1.883 5.187 -1.865 1.00 97.50 120 ARG A C 1
ATOM 969 O O . ARG A 1 120 ? 2.577 5.522 -2.820 1.00 97.50 120 ARG A O 1
ATOM 976 N N . ILE A 1 121 ? 1.841 3.917 -1.451 1.00 97.44 121 ILE A N 1
ATOM 977 C CA . ILE A 1 121 ? 2.514 2.826 -2.180 1.00 97.44 121 ILE A CA 1
ATOM 978 C C . ILE A 1 121 ? 1.884 2.633 -3.565 1.00 97.44 121 ILE A C 1
ATOM 980 O O . ILE A 1 121 ? 2.611 2.411 -4.537 1.00 97.44 121 ILE A O 1
ATOM 984 N N . ALA A 1 122 ? 0.557 2.718 -3.672 1.00 97.06 122 ALA A N 1
ATOM 985 C CA . ALA A 1 122 ? -0.137 2.596 -4.951 1.00 97.06 122 ALA A CA 1
ATOM 986 C C . ALA A 1 122 ? 0.176 3.782 -5.883 1.00 97.06 122 ALA A C 1
ATOM 988 O O . ALA A 1 122 ? 0.551 3.545 -7.030 1.00 97.06 122 ALA A O 1
ATOM 989 N N . ASP A 1 123 ? 0.156 5.017 -5.374 1.00 97.62 123 ASP A N 1
ATOM 990 C CA . ASP A 1 123 ? 0.553 6.222 -6.126 1.00 97.62 123 ASP A CA 1
ATOM 991 C C . ASP A 1 123 ? 2.015 6.143 -6.611 1.00 97.62 123 ASP A C 1
ATOM 993 O O . ASP A 1 123 ? 2.332 6.346 -7.785 1.00 97.62 123 ASP A O 1
ATOM 997 N N . LEU A 1 124 ? 2.948 5.738 -5.741 1.00 97.69 124 LEU A N 1
ATOM 998 C CA . LEU A 1 124 ? 4.345 5.522 -6.139 1.00 97.69 124 LEU A CA 1
ATOM 999 C C . LEU A 1 124 ? 4.497 4.411 -7.188 1.00 97.69 124 LEU A C 1
ATOM 1001 O O . LEU A 1 124 ? 5.397 4.480 -8.027 1.00 97.69 124 LEU A O 1
ATOM 1005 N N . SER A 1 125 ? 3.618 3.411 -7.178 1.00 98.19 125 SER A N 1
ATOM 1006 C CA . SER A 1 125 ? 3.601 2.365 -8.204 1.00 98.19 125 SER A CA 1
ATOM 1007 C C . SER A 1 125 ? 3.142 2.912 -9.559 1.00 98.19 125 SER A C 1
ATOM 1009 O O . SER A 1 125 ? 3.730 2.569 -10.584 1.00 98.19 125 SER A O 1
ATOM 1011 N N . GLU A 1 126 ? 2.162 3.819 -9.589 1.00 97.12 126 GLU A N 1
ATOM 1012 C CA . GLU A 1 126 ? 1.801 4.543 -10.813 1.00 97.12 126 GLU A CA 1
ATOM 1013 C C . GLU A 1 126 ? 2.970 5.407 -11.319 1.00 97.12 126 GLU A C 1
ATOM 1015 O O . GLU A 1 126 ? 3.295 5.393 -12.508 1.00 97.12 126 GLU A O 1
ATOM 1020 N N . ASN A 1 127 ? 3.688 6.077 -10.416 1.00 97.81 127 ASN A N 1
ATOM 1021 C CA . ASN A 1 127 ? 4.873 6.858 -10.775 1.00 97.81 127 ASN A CA 1
ATOM 1022 C C . ASN A 1 127 ? 5.983 6.000 -11.419 1.00 97.81 127 ASN A C 1
ATOM 1024 O O . ASN A 1 127 ? 6.673 6.470 -12.325 1.00 97.81 127 ASN A O 1
ATOM 1028 N N . ILE A 1 128 ? 6.149 4.733 -11.013 1.00 97.94 128 ILE A N 1
ATOM 1029 C CA . ILE A 1 128 ? 7.078 3.794 -11.674 1.00 97.94 128 ILE A CA 1
ATOM 1030 C C . ILE A 1 128 ? 6.650 3.533 -13.126 1.00 97.94 128 ILE A C 1
ATOM 1032 O O . ILE A 1 128 ? 7.503 3.506 -14.017 1.00 97.94 128 ILE A O 1
ATOM 1036 N N . ILE A 1 129 ? 5.347 3.374 -13.381 1.00 98.00 129 ILE A N 1
ATOM 1037 C CA . ILE A 1 129 ? 4.795 3.186 -14.732 1.00 98.00 129 ILE A CA 1
ATOM 1038 C C . ILE A 1 129 ? 5.089 4.419 -15.592 1.00 98.00 129 ILE A C 1
ATOM 1040 O O . ILE A 1 129 ? 5.680 4.296 -16.665 1.00 98.00 129 ILE A O 1
ATOM 1044 N N . GLN A 1 130 ? 4.788 5.614 -15.083 1.00 97.06 130 GLN A N 1
ATOM 1045 C CA . GLN A 1 130 ? 5.079 6.873 -15.777 1.00 97.06 130 GLN A CA 1
ATOM 1046 C C . GLN A 1 130 ? 6.590 7.059 -16.023 1.00 97.06 130 GLN A C 1
ATOM 1048 O O . GLN A 1 130 ? 7.013 7.523 -17.084 1.00 97.06 130 GLN A O 1
ATOM 1053 N N . GLY A 1 131 ? 7.432 6.648 -15.070 1.00 96.69 131 GLY A N 1
ATOM 1054 C CA . GLY A 1 131 ? 8.888 6.653 -15.214 1.00 96.69 131 GLY A CA 1
ATOM 1055 C C . GLY A 1 131 ? 9.391 5.695 -16.300 1.00 96.69 131 GLY A C 1
ATOM 1056 O O . GLY A 1 131 ? 10.329 6.025 -17.031 1.00 96.69 131 GLY A O 1
ATOM 1057 N N . ALA A 1 132 ? 8.757 4.530 -16.452 1.00 96.12 132 ALA A N 1
ATOM 1058 C CA . ALA A 1 132 ? 9.053 3.580 -17.521 1.00 96.12 132 ALA A CA 1
ATOM 1059 C C . ALA A 1 132 ? 8.702 4.141 -18.911 1.00 96.12 132 ALA A C 1
ATOM 1061 O O . ALA A 1 132 ? 9.476 3.964 -19.862 1.00 96.12 132 ALA A O 1
ATOM 1062 N N . ASP A 1 133 ? 7.579 4.853 -19.023 1.00 96.31 133 ASP A N 1
ATOM 1063 C CA . ASP A 1 133 ? 7.169 5.544 -20.251 1.00 96.31 133 ASP A CA 1
ATOM 1064 C C . ASP A 1 133 ? 8.164 6.636 -20.617 1.00 96.31 133 ASP A C 1
ATOM 1066 O O . ASP A 1 133 ? 8.678 6.666 -21.738 1.00 96.31 133 ASP A O 1
ATOM 1070 N N . TYR A 1 134 ? 8.522 7.467 -19.637 1.00 96.75 134 TYR A N 1
ATOM 1071 C CA . TYR A 1 134 ? 9.520 8.513 -19.804 1.00 96.75 134 TYR A CA 1
ATOM 1072 C C . TYR A 1 134 ? 10.859 7.949 -20.293 1.00 96.75 134 TYR A C 1
ATOM 1074 O O . TYR A 1 134 ? 11.433 8.454 -21.263 1.00 96.75 134 TYR A O 1
ATOM 1082 N N . ALA A 1 135 ? 11.347 6.876 -19.659 1.00 94.25 135 ALA A N 1
ATOM 1083 C CA . ALA A 1 135 ? 12.587 6.211 -20.047 1.00 94.25 135 ALA A CA 1
ATOM 1084 C C . ALA A 1 135 ? 12.535 5.700 -21.495 1.00 94.25 135 ALA A C 1
ATOM 1086 O O . ALA A 1 135 ? 13.523 5.799 -22.225 1.00 94.25 135 ALA A O 1
ATOM 1087 N N . THR A 1 136 ? 11.377 5.199 -21.925 1.00 93.81 136 THR A N 1
ATOM 1088 C CA . THR A 1 136 ? 11.158 4.704 -23.289 1.00 93.81 136 THR A CA 1
ATOM 1089 C C . THR A 1 136 ? 11.144 5.846 -24.302 1.00 93.81 136 THR A C 1
ATOM 1091 O O . THR A 1 136 ? 11.862 5.786 -25.302 1.00 93.81 136 THR A O 1
ATOM 1094 N N . GLU A 1 137 ? 10.383 6.908 -24.031 1.00 96.81 137 GLU A N 1
ATOM 1095 C CA . GLU A 1 137 ? 10.281 8.095 -24.888 1.00 96.81 137 GLU A CA 1
ATOM 1096 C C . GLU A 1 137 ? 11.649 8.761 -25.103 1.00 96.81 137 GLU A C 1
ATOM 1098 O O . GLU A 1 137 ? 11.989 9.165 -26.216 1.00 96.81 137 GLU A O 1
ATOM 1103 N N . HIS A 1 138 ? 12.467 8.809 -24.050 1.00 96.81 138 HIS A N 1
ATOM 1104 C CA . HIS A 1 138 ? 13.767 9.478 -24.057 1.00 96.81 138 HIS A CA 1
ATOM 1105 C C . HIS A 1 138 ? 14.939 8.536 -24.365 1.00 96.81 138 HIS A C 1
ATOM 1107 O O . HIS A 1 138 ? 16.093 8.960 -24.293 1.00 96.81 138 HIS A O 1
ATOM 1113 N N . GLN A 1 139 ? 14.663 7.276 -24.727 1.00 95.25 139 GLN A N 1
ATOM 1114 C CA . GLN A 1 139 ? 15.674 6.264 -25.059 1.00 95.25 139 GLN A CA 1
ATOM 1115 C C . GLN A 1 139 ? 16.744 6.107 -23.966 1.00 95.25 139 GLN A C 1
ATOM 1117 O O . GLN A 1 139 ? 17.936 5.962 -24.249 1.00 95.25 139 GLN A O 1
ATOM 1122 N N . VAL A 1 140 ? 16.319 6.159 -22.704 1.00 93.56 140 VAL A N 1
ATOM 1123 C CA . VAL A 1 140 ? 17.202 5.978 -21.553 1.00 93.56 140 VAL A CA 1
ATOM 1124 C C . VAL A 1 140 ? 17.717 4.542 -21.549 1.00 93.56 140 VAL A C 1
ATOM 1126 O O . VAL A 1 140 ? 16.946 3.586 -21.599 1.00 93.56 140 VAL A O 1
ATOM 1129 N N . VAL A 1 141 ? 19.039 4.396 -21.473 1.00 90.44 141 VAL A N 1
ATOM 1130 C CA . VAL A 1 141 ? 19.710 3.100 -21.359 1.00 90.44 141 VAL A CA 1
ATOM 1131 C C . VAL A 1 141 ? 20.381 3.030 -19.998 1.00 90.44 141 VAL A C 1
ATOM 1133 O O . VAL A 1 141 ? 21.294 3.805 -19.707 1.00 90.44 141 VAL A O 1
ATOM 1136 N N . PHE A 1 142 ? 19.936 2.092 -19.169 1.00 90.00 142 PHE A N 1
ATOM 1137 C CA . PHE A 1 142 ? 20.557 1.830 -17.880 1.00 90.00 142 PHE A CA 1
ATOM 1138 C C . PHE A 1 142 ? 21.883 1.088 -18.075 1.00 90.00 142 PHE A C 1
ATOM 1140 O O . PHE A 1 142 ? 22.023 0.215 -18.936 1.00 90.00 142 PHE A O 1
ATOM 1147 N N . SER A 1 143 ? 22.892 1.452 -17.281 1.00 95.19 143 SER A N 1
ATOM 1148 C CA . SER A 1 143 ? 24.138 0.688 -17.238 1.00 95.19 143 SER A CA 1
ATOM 1149 C C . SER A 1 143 ? 23.895 -0.666 -16.565 1.00 95.19 143 SER A C 1
ATOM 1151 O O . SER A 1 143 ? 22.980 -0.814 -15.760 1.00 95.19 143 SER A O 1
ATOM 1153 N N . GLY A 1 144 ? 24.753 -1.655 -16.833 1.00 94.00 144 GLY A N 1
ATOM 1154 C CA . GLY A 1 144 ? 24.641 -2.956 -16.160 1.00 94.00 144 GLY A CA 1
ATOM 1155 C C . GLY A 1 144 ? 24.759 -2.864 -14.632 1.00 94.00 144 GLY A C 1
ATOM 1156 O O . GLY A 1 144 ? 24.144 -3.651 -13.924 1.00 94.00 144 GLY A O 1
ATOM 1157 N N . GLU A 1 145 ? 25.512 -1.887 -14.120 1.00 95.00 145 GLU A N 1
ATOM 1158 C CA . GLU A 1 145 ? 25.595 -1.597 -12.683 1.00 95.00 145 GLU A CA 1
ATOM 1159 C C . GLU A 1 145 ? 24.287 -0.992 -12.152 1.00 95.00 145 GLU A C 1
ATOM 1161 O O . GLU A 1 145 ? 23.794 -1.427 -11.114 1.00 95.00 145 GLU A O 1
ATOM 1166 N N . ALA A 1 146 ? 23.681 -0.057 -12.893 1.00 92.56 146 ALA A N 1
ATOM 1167 C CA . ALA A 1 146 ? 22.400 0.545 -12.527 1.00 92.56 146 ALA A CA 1
ATOM 1168 C C . ALA A 1 146 ? 21.261 -0.488 -12.506 1.00 92.56 146 ALA A C 1
ATOM 1170 O O . ALA A 1 146 ? 20.470 -0.494 -11.571 1.00 92.56 146 ALA A O 1
ATOM 1171 N N . GLU A 1 147 ? 21.214 -1.402 -13.479 1.00 92.69 147 GLU A N 1
ATOM 1172 C CA . GLU A 1 147 ? 20.242 -2.508 -13.506 1.00 92.69 147 GLU A CA 1
ATOM 1173 C C . GLU A 1 147 ? 20.395 -3.441 -12.291 1.00 92.69 147 GLU A C 1
ATOM 1175 O O . GLU A 1 147 ? 19.410 -3.862 -11.683 1.00 92.69 147 GLU A O 1
ATOM 1180 N N . GLN A 1 148 ? 21.635 -3.745 -11.888 1.00 94.25 148 GLN A N 1
ATOM 1181 C CA . GLN A 1 148 ? 21.904 -4.578 -10.710 1.00 94.25 148 GLN A CA 1
ATOM 1182 C C . GLN A 1 148 ? 21.529 -3.891 -9.395 1.00 94.25 148 GLN A C 1
ATOM 1184 O O . GLN A 1 148 ? 21.087 -4.559 -8.459 1.00 94.25 148 GLN A O 1
ATOM 1189 N N . GLU A 1 149 ? 21.752 -2.583 -9.283 1.00 93.12 149 GLU A N 1
ATOM 1190 C CA . GLU A 1 149 ? 21.316 -1.810 -8.119 1.00 93.12 149 GLU A CA 1
ATOM 1191 C C . GLU A 1 149 ? 19.787 -1.74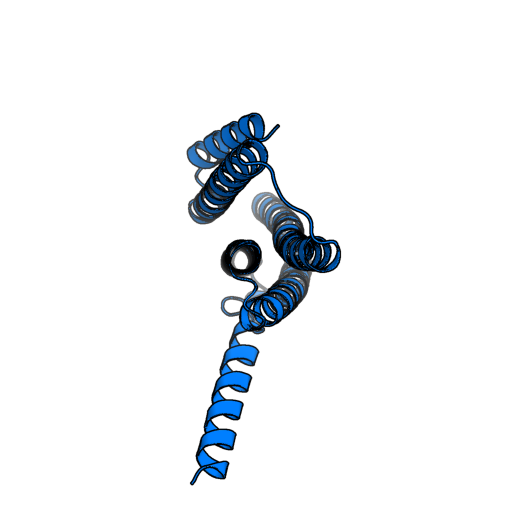3 -8.058 1.00 93.12 149 GLU A C 1
ATOM 1193 O O . GLU A 1 149 ? 19.199 -2.087 -7.035 1.00 93.12 149 GLU A O 1
ATOM 1198 N N . LEU A 1 150 ? 19.136 -1.429 -9.182 1.00 92.50 150 LEU A N 1
ATOM 1199 C CA . LEU A 1 150 ? 17.681 -1.350 -9.272 1.00 92.50 150 LEU A CA 1
ATOM 1200 C C . LEU A 1 150 ? 17.015 -2.680 -8.899 1.00 92.50 150 LEU A C 1
ATOM 1202 O O . LEU A 1 150 ? 16.104 -2.701 -8.074 1.00 92.50 150 LEU A O 1
ATOM 1206 N N . SER A 1 151 ? 17.514 -3.804 -9.425 1.00 93.06 151 SER A N 1
ATOM 1207 C CA . SER A 1 151 ? 17.009 -5.135 -9.065 1.00 93.06 151 SER A CA 1
ATOM 1208 C C . SER A 1 151 ? 17.122 -5.409 -7.562 1.00 93.06 151 SER A C 1
ATOM 1210 O O . SER A 1 151 ? 16.197 -5.963 -6.973 1.00 93.06 151 SER A O 1
ATOM 1212 N N . ARG A 1 152 ? 18.226 -5.002 -6.917 1.00 93.44 152 ARG A N 1
ATOM 1213 C CA . ARG A 1 152 ? 18.400 -5.170 -5.465 1.00 93.44 152 ARG A CA 1
ATOM 1214 C C . ARG A 1 152 ? 17.420 -4.314 -4.667 1.00 93.44 152 ARG A C 1
ATOM 1216 O O . ARG A 1 152 ? 16.848 -4.812 -3.698 1.00 93.44 152 ARG A O 1
ATOM 1223 N N . MET A 1 153 ? 17.205 -3.063 -5.076 1.00 92.81 153 MET A N 1
ATOM 1224 C CA . MET A 1 153 ? 16.238 -2.165 -4.437 1.00 92.81 153 MET A CA 1
ATOM 1225 C C . MET A 1 153 ? 14.804 -2.690 -4.563 1.00 92.81 153 MET A C 1
ATOM 1227 O O . MET A 1 153 ? 14.057 -2.665 -3.584 1.00 92.81 153 MET A O 1
ATOM 1231 N N . ILE A 1 154 ? 14.435 -3.215 -5.736 1.00 94.19 154 ILE A N 1
ATOM 1232 C CA . ILE A 1 154 ? 13.124 -3.832 -5.980 1.00 94.19 154 ILE A CA 1
ATOM 1233 C C . ILE A 1 154 ? 12.925 -5.035 -5.056 1.00 94.19 154 ILE A C 1
ATOM 1235 O O . ILE A 1 154 ? 11.911 -5.121 -4.364 1.00 94.19 154 ILE A O 1
ATOM 1239 N N . ASP A 1 155 ? 13.901 -5.942 -4.996 1.00 93.44 155 ASP A N 1
ATOM 1240 C CA . ASP A 1 155 ? 13.798 -7.154 -4.180 1.00 93.44 155 ASP A CA 1
ATOM 1241 C C . ASP A 1 155 ? 13.729 -6.850 -2.682 1.00 93.44 155 ASP A C 1
ATOM 1243 O O . ASP A 1 155 ? 13.021 -7.538 -1.939 1.00 93.44 155 ASP A O 1
ATOM 1247 N N . LEU A 1 156 ? 14.463 -5.835 -2.220 1.00 92.56 156 LEU A N 1
ATOM 1248 C CA . LEU A 1 156 ? 14.423 -5.409 -0.825 1.00 92.56 156 LEU A CA 1
ATOM 1249 C C . LEU A 1 156 ? 13.085 -4.735 -0.496 1.00 92.56 156 LEU A C 1
ATOM 1251 O O . LEU A 1 156 ? 12.461 -5.097 0.497 1.00 92.56 156 LEU A O 1
ATOM 1255 N N . THR A 1 157 ? 12.593 -3.850 -1.367 1.00 92.94 157 THR A N 1
ATOM 1256 C CA . THR A 1 157 ? 11.269 -3.215 -1.229 1.00 92.94 157 THR A CA 1
ATOM 1257 C C . THR A 1 157 ? 10.148 -4.253 -1.176 1.00 92.94 157 THR A C 1
ATOM 1259 O O . THR A 1 157 ? 9.301 -4.196 -0.283 1.00 92.94 157 THR A O 1
ATOM 1262 N N . ARG A 1 158 ? 10.181 -5.261 -2.060 1.00 93.44 158 ARG A N 1
ATOM 1263 C CA . ARG A 1 158 ? 9.230 -6.383 -2.060 1.00 93.44 158 ARG A CA 1
ATOM 1264 C C . ARG A 1 158 ? 9.214 -7.111 -0.715 1.00 93.44 158 ARG A C 1
ATOM 1266 O O . ARG A 1 158 ? 8.154 -7.292 -0.120 1.00 93.44 158 ARG A O 1
ATOM 1273 N N . GLN A 1 159 ? 10.390 -7.487 -0.210 1.00 91.81 159 GLN A N 1
ATOM 1274 C CA . GLN A 1 159 ? 10.522 -8.179 1.078 1.00 91.81 159 GLN A CA 1
ATOM 1275 C C . GLN A 1 159 ? 10.017 -7.332 2.250 1.00 91.81 159 GLN A C 1
ATOM 1277 O O . GLN A 1 159 ? 9.367 -7.862 3.158 1.00 91.81 159 GLN A O 1
ATOM 1282 N N . THR A 1 160 ? 10.300 -6.028 2.233 1.00 91.31 160 THR A N 1
ATOM 1283 C CA . THR A 1 160 ? 9.817 -5.073 3.234 1.00 91.31 160 THR A CA 1
ATOM 1284 C C . THR A 1 160 ? 8.295 -5.007 3.225 1.00 91.31 160 THR A C 1
ATOM 1286 O O . THR A 1 160 ? 7.677 -5.145 4.283 1.00 91.31 160 THR A O 1
ATOM 1289 N N . LEU A 1 161 ? 7.675 -4.877 2.050 1.00 91.94 161 LEU A N 1
ATOM 1290 C CA . LEU A 1 161 ? 6.223 -4.791 1.918 1.00 91.94 161 LEU A CA 1
ATOM 1291 C C . LEU A 1 161 ? 5.527 -6.077 2.387 1.00 91.94 161 LEU A C 1
ATOM 1293 O O . LEU A 1 161 ? 4.634 -6.025 3.233 1.00 91.94 161 LEU A O 1
ATOM 1297 N N . GLU A 1 162 ? 5.989 -7.241 1.927 1.00 91.00 162 GLU A N 1
ATOM 1298 C CA . GLU A 1 162 ? 5.447 -8.544 2.340 1.00 91.00 162 GLU A CA 1
ATOM 1299 C C . GLU A 1 162 ? 5.569 -8.769 3.853 1.00 91.00 162 GLU A C 1
ATOM 1301 O O . GLU A 1 162 ? 4.613 -9.179 4.519 1.00 91.00 162 GLU A O 1
ATOM 1306 N N . SER A 1 163 ? 6.737 -8.460 4.421 1.00 90.12 163 SER A N 1
ATOM 1307 C CA . SER A 1 163 ? 6.985 -8.609 5.857 1.00 90.12 163 SER A CA 1
ATOM 1308 C C . SER A 1 163 ? 6.129 -7.653 6.688 1.00 90.12 163 SER A C 1
ATOM 1310 O O . SER A 1 163 ? 5.665 -8.033 7.763 1.00 90.12 163 SER A O 1
ATOM 1312 N N . THR A 1 164 ? 5.881 -6.441 6.188 1.00 90.00 164 THR A N 1
ATOM 1313 C CA . THR A 1 164 ? 5.036 -5.436 6.848 1.00 90.00 164 THR A CA 1
ATOM 1314 C C . THR A 1 164 ? 3.582 -5.885 6.901 1.00 90.00 164 THR A C 1
ATOM 1316 O O . THR A 1 164 ? 2.975 -5.869 7.973 1.00 90.00 164 THR A O 1
ATOM 1319 N N . LEU A 1 165 ? 3.036 -6.370 5.781 1.00 88.94 165 LEU A N 1
ATOM 1320 C CA . LEU A 1 165 ? 1.665 -6.886 5.726 1.00 88.94 165 LEU A CA 1
ATOM 1321 C C . LEU A 1 165 ? 1.483 -8.097 6.650 1.00 88.94 165 LEU A C 1
ATOM 1323 O O . LEU A 1 165 ? 0.516 -8.156 7.412 1.00 88.94 165 LEU A O 1
ATOM 1327 N N . LEU A 1 166 ? 2.452 -9.018 6.668 1.00 89.38 166 LEU A N 1
ATOM 1328 C CA . LEU A 1 166 ? 2.455 -10.159 7.589 1.00 89.38 166 LEU A CA 1
ATOM 1329 C C . LEU A 1 166 ? 2.553 -9.729 9.060 1.00 89.38 166 LEU A C 1
ATOM 1331 O O . LEU A 1 166 ? 1.899 -10.322 9.923 1.00 89.38 166 LEU A O 1
ATOM 1335 N N . ALA A 1 167 ? 3.365 -8.714 9.368 1.00 88.50 167 ALA A N 1
ATOM 1336 C CA . ALA A 1 167 ? 3.498 -8.191 10.725 1.00 88.50 167 ALA A CA 1
ATOM 1337 C C . ALA A 1 167 ? 2.189 -7.552 11.199 1.00 88.50 167 ALA A C 1
ATOM 1339 O O . ALA A 1 167 ? 1.770 -7.796 12.334 1.00 88.50 167 ALA A O 1
ATOM 1340 N N . LEU A 1 168 ? 1.526 -6.793 10.321 1.00 85.50 168 LEU A N 1
ATOM 1341 C CA . LEU A 1 168 ? 0.238 -6.161 10.589 1.00 85.50 168 LEU A CA 1
ATOM 1342 C C . LEU A 1 168 ? -0.868 -7.207 10.792 1.00 85.50 168 LEU A C 1
ATOM 1344 O O . LEU A 1 168 ? -1.609 -7.128 11.772 1.00 85.50 168 LEU A O 1
ATOM 1348 N N . GLU A 1 169 ? -0.931 -8.229 9.932 1.00 85.81 169 GLU A N 1
ATOM 1349 C CA . GLU A 1 169 ? -1.911 -9.319 10.028 1.00 85.81 169 GLU A CA 1
ATOM 1350 C C . GLU A 1 169 ? -1.771 -10.093 11.345 1.00 85.81 169 GLU A C 1
ATOM 1352 O O . GLU A 1 169 ? -2.753 -10.347 12.048 1.00 85.81 169 GLU A O 1
ATOM 1357 N N . ARG A 1 170 ? -0.536 -10.455 11.706 1.00 87.25 170 ARG A N 1
ATOM 1358 C CA . ARG A 1 170 ? -0.250 -11.303 12.874 1.00 87.25 170 ARG A CA 1
ATOM 1359 C C . ARG A 1 170 ? -0.081 -10.523 14.172 1.00 87.25 170 ARG A C 1
ATOM 1361 O O . ARG A 1 170 ? 0.050 -11.139 15.229 1.00 87.25 170 ARG A O 1
ATOM 1368 N N . LYS A 1 171 ? -0.060 -9.187 14.105 1.00 80.94 171 LYS A N 1
ATOM 1369 C CA . LYS A 1 171 ? 0.347 -8.299 15.207 1.00 80.94 171 LYS A CA 1
ATOM 1370 C C . LYS A 1 171 ? 1.715 -8.706 15.785 1.00 80.94 171 LYS A C 1
ATOM 1372 O O . LYS A 1 171 ? 1.935 -8.666 16.999 1.00 80.94 171 LYS A O 1
ATOM 1377 N N . ASP A 1 172 ? 2.627 -9.137 14.910 1.00 84.62 172 ASP A N 1
ATOM 1378 C CA . ASP A 1 172 ? 3.929 -9.698 15.279 1.00 84.62 172 ASP A CA 1
ATOM 1379 C C . ASP A 1 172 ? 4.981 -8.590 15.423 1.00 84.62 172 ASP A C 1
ATOM 1381 O O . ASP A 1 172 ? 5.545 -8.086 14.449 1.00 84.62 172 ASP A O 1
ATOM 1385 N N . LYS A 1 173 ? 5.275 -8.229 16.676 1.00 83.50 173 LYS A N 1
ATOM 1386 C CA . LYS A 1 173 ? 6.270 -7.200 17.013 1.00 83.50 173 LYS A CA 1
ATOM 1387 C C . LYS A 1 173 ? 7.698 -7.580 16.615 1.00 83.50 173 LYS A C 1
ATOM 1389 O O . LYS A 1 173 ? 8.498 -6.687 16.355 1.00 83.50 173 LYS A O 1
ATOM 1394 N N . ILE A 1 174 ? 8.036 -8.870 16.594 1.00 84.56 174 ILE A N 1
ATOM 1395 C CA . ILE A 1 174 ? 9.379 -9.326 16.211 1.00 84.56 174 ILE A CA 1
ATOM 1396 C C . ILE A 1 174 ? 9.553 -9.136 14.708 1.00 84.56 174 ILE A C 1
ATOM 1398 O O . ILE A 1 174 ? 10.600 -8.673 14.259 1.00 84.56 174 ILE A O 1
ATOM 1402 N N . LEU A 1 175 ? 8.522 -9.464 13.926 1.00 82.50 175 LEU A N 1
ATOM 1403 C CA . LEU A 1 175 ? 8.543 -9.230 12.488 1.00 82.50 175 LEU A CA 1
ATOM 1404 C C . LEU A 1 175 ? 8.591 -7.730 12.165 1.00 82.50 175 LEU A C 1
ATOM 1406 O O . LEU A 1 175 ? 9.398 -7.331 11.334 1.00 82.50 175 LEU A O 1
ATOM 1410 N N . ALA A 1 176 ? 7.842 -6.893 12.891 1.00 82.38 176 ALA A N 1
ATOM 1411 C CA . ALA A 1 176 ? 7.914 -5.435 12.743 1.00 82.38 176 ALA A CA 1
ATOM 1412 C C . ALA A 1 176 ? 9.327 -4.872 13.012 1.00 82.38 176 ALA A C 1
ATOM 1414 O O . ALA A 1 176 ? 9.808 -4.020 12.274 1.00 82.38 176 ALA A O 1
ATOM 1415 N N . GLN A 1 177 ? 10.043 -5.392 14.017 1.00 84.06 177 GLN A N 1
ATOM 1416 C CA . GLN A 1 177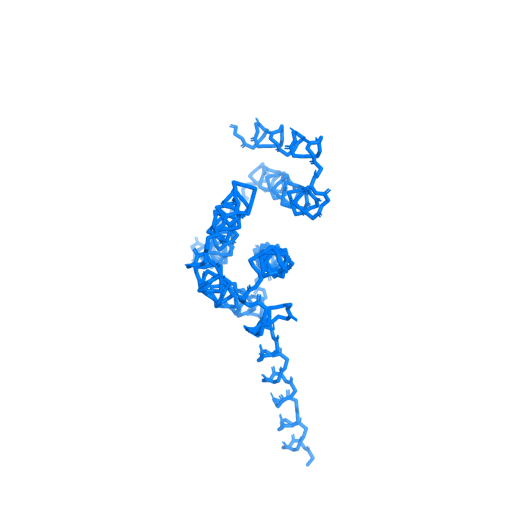 ? 11.441 -5.004 14.264 1.00 84.06 177 GLN A CA 1
ATOM 1417 C C . GLN A 1 177 ? 12.381 -5.412 13.122 1.00 84.06 177 GLN A C 1
ATOM 1419 O O . GLN A 1 177 ? 13.335 -4.699 12.827 1.00 84.06 177 GLN A O 1
ATOM 1424 N N . LYS A 1 178 ? 12.126 -6.551 12.467 1.00 83.56 178 LYS A N 1
ATOM 1425 C CA . LYS A 1 178 ? 12.904 -6.966 11.289 1.00 83.56 178 LYS A CA 1
ATOM 1426 C C . LYS A 1 178 ? 12.647 -6.066 10.085 1.00 83.56 178 LYS A C 1
ATOM 1428 O O . LYS A 1 178 ? 13.593 -5.780 9.365 1.00 83.56 178 LYS A O 1
ATOM 1433 N N . VAL A 1 179 ? 11.405 -5.616 9.894 1.00 84.44 179 VAL A N 1
ATOM 1434 C CA . VAL A 1 179 ? 11.038 -4.663 8.834 1.00 84.44 179 VAL A CA 1
ATOM 1435 C C . VAL A 1 179 ? 11.843 -3.370 8.963 1.00 84.44 179 VAL A C 1
ATOM 1437 O O . VAL A 1 179 ? 12.431 -2.938 7.979 1.00 84.44 179 VAL A O 1
ATOM 1440 N N . MET A 1 180 ? 11.973 -2.817 10.174 1.00 82.94 180 MET A N 1
ATOM 1441 C CA . MET A 1 180 ? 12.804 -1.623 10.406 1.00 82.94 180 MET A CA 1
ATOM 1442 C C . MET A 1 180 ? 14.269 -1.825 9.983 1.00 82.94 180 MET A C 1
ATOM 1444 O O . MET A 1 180 ? 14.897 -0.924 9.445 1.00 82.94 180 MET A O 1
ATOM 1448 N N . ALA A 1 181 ? 14.818 -3.028 10.174 1.00 81.50 181 ALA A N 1
ATOM 1449 C CA . ALA A 1 181 ? 16.178 -3.339 9.734 1.00 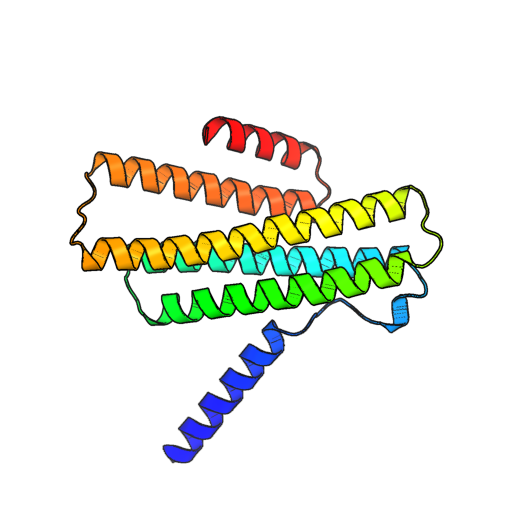81.50 181 ALA A CA 1
ATOM 1450 C C . ALA A 1 181 ? 16.307 -3.487 8.205 1.00 81.50 181 ALA A C 1
ATOM 1452 O O . ALA A 1 181 ? 17.422 -3.473 7.686 1.00 81.50 181 ALA A O 1
ATOM 1453 N N . TYR A 1 182 ? 15.206 -3.687 7.471 1.00 78.94 182 TYR A N 1
ATOM 1454 C CA . TYR A 1 182 ? 15.217 -3.631 6.006 1.00 78.94 182 TYR A CA 1
ATOM 1455 C C . TYR A 1 182 ? 15.219 -2.190 5.497 1.00 78.94 182 TYR A C 1
ATOM 1457 O O . TYR A 1 182 ? 15.904 -1.917 4.516 1.00 78.94 182 TYR A O 1
ATOM 1465 N N . GLU A 1 183 ? 14.523 -1.285 6.187 1.00 76.31 183 GLU A N 1
ATOM 1466 C CA . GLU A 1 183 ? 14.525 0.154 5.899 1.00 76.31 183 GLU A CA 1
ATOM 1467 C C . GLU A 1 183 ? 15.939 0.745 6.025 1.00 76.31 183 GLU A C 1
ATOM 1469 O O . GLU A 1 183 ? 16.436 1.336 5.075 1.00 76.31 18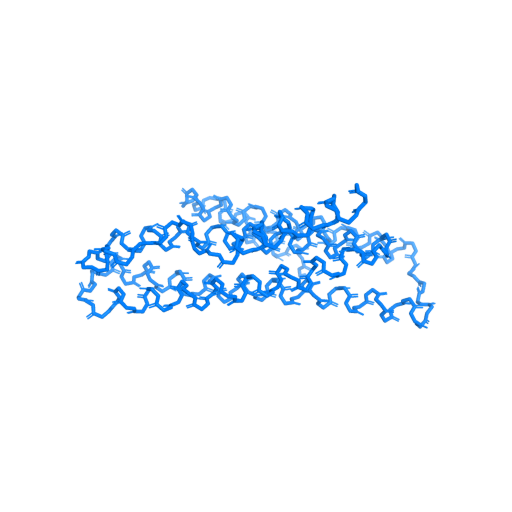3 GLU A O 1
ATOM 1474 N N . GLU A 1 184 ? 16.667 0.434 7.105 1.00 78.50 184 GLU A N 1
ATOM 1475 C CA . GLU A 1 184 ? 18.077 0.846 7.279 1.00 78.50 184 GLU A CA 1
ATOM 1476 C C . GLU A 1 184 ? 19.036 0.328 6.188 1.00 78.50 184 GLU A C 1
ATOM 1478 O O . GLU A 1 184 ? 20.177 0.771 6.109 1.00 78.50 184 GLU A O 1
ATOM 1483 N N . ARG A 1 185 ? 18.628 -0.671 5.396 1.00 75.00 185 ARG A N 1
ATOM 1484 C CA . ARG A 1 185 ? 19.433 -1.224 4.294 1.00 75.00 185 ARG A CA 1
ATOM 1485 C C . ARG A 1 185 ? 19.050 -0.642 2.934 1.00 75.00 185 ARG A C 1
ATOM 1487 O O . ARG A 1 185 ? 19.768 -0.914 1.972 1.00 75.00 185 ARG A O 1
ATOM 1494 N N . LEU A 1 186 ? 17.907 0.041 2.851 1.00 73.19 186 LEU A N 1
ATOM 1495 C CA . LEU A 1 186 ? 17.464 0.786 1.672 1.00 73.19 186 LEU A CA 1
ATOM 1496 C C . LEU A 1 186 ? 18.089 2.189 1.633 1.00 73.19 186 LEU A C 1
ATOM 1498 O O . LEU A 1 186 ? 18.372 2.663 0.534 1.00 73.19 186 LEU A O 1
ATOM 1502 N N . ASP A 1 187 ? 18.307 2.802 2.803 1.00 68.38 187 ASP A N 1
ATOM 1503 C CA . ASP A 1 187 ? 18.970 4.107 2.993 1.00 68.38 187 ASP A CA 1
ATOM 1504 C C . ASP A 1 187 ? 20.511 4.031 2.943 1.00 68.38 187 ASP A C 1
ATOM 1506 O O . ASP A 1 187 ? 21.133 4.984 2.409 1.00 68.38 187 ASP A O 1
#

Secondary structure (DSSP, 8-state):
-HHHHHHHHHHHHHHHHHHHHS-SS--GGGTTSHHHHHHHHHHHHHHHHHHHHHHHHHHHHHHHH--HHHHHHHHHHHHHHHHHHHHHHHHHHHHHTS---HHHHHHHHHHHHHHHHHHHHHHHHHHHHHHHHHHHHTT----HHHHHHHHHHHHHHHHHHHHHHHHHHHT-HHHHHHHHHHHTTT-

Foldseek 3Di:
DVVVVVVVVVVVVVVVLVVLLDQDQADPVCLVPLVSRLVSLLVLLLVLLVLLLVLQVLLVVCLPPVPPVSLVVLVSSLVSLVSSLVVSLVSLVSSVVDDDDPVSVVSSVVSNVSSVVSSVSSVVSNVSNVVSVVCVVVVPDDDPVRVVVVVVLSVLVSVLSVLVSVCSVVVPPVSVVVSVVSVVVND